Protein AF-A0A964IVS4-F1 (afdb_monomer_lite)

Radius of gyration: 26.01 Å; chains: 1; bounding box: 73×81×63 Å

Structure (mmCIF, N/CA/C/O backbone):
data_AF-A0A964IVS4-F1
#
_entry.id   AF-A0A964IVS4-F1
#
loop_
_atom_site.group_PDB
_atom_site.id
_atom_site.type_symbol
_atom_site.label_atom_id
_atom_site.label_alt_id
_atom_site.label_comp_id
_atom_site.label_asym_id
_atom_site.label_entity_id
_atom_site.label_seq_id
_atom_site.pdbx_PDB_ins_code
_atom_site.Cartn_x
_atom_site.Cartn_y
_atom_site.Cartn_z
_atom_site.occupancy
_atom_site.B_iso_or_equiv
_atom_site.auth_seq_id
_atom_site.auth_comp_id
_atom_site.auth_asym_id
_atom_site.auth_atom_id
_atom_site.pdbx_PDB_model_num
ATOM 1 N N . MET A 1 1 ? 53.108 -13.576 30.179 1.00 36.88 1 MET A N 1
ATOM 2 C CA . MET A 1 1 ? 54.038 -14.651 29.772 1.00 36.88 1 MET A CA 1
ATOM 3 C C . MET A 1 1 ? 53.299 -15.641 28.876 1.00 36.88 1 MET A C 1
ATOM 5 O O . MET A 1 1 ? 52.618 -16.522 29.370 1.00 36.88 1 MET A O 1
ATOM 9 N N . LEU A 1 2 ? 53.389 -15.446 27.561 1.00 37.62 2 LEU A N 1
ATOM 10 C CA . LEU A 1 2 ? 53.389 -16.534 26.569 1.00 37.62 2 LEU A CA 1
ATOM 11 C C . LEU A 1 2 ? 54.856 -17.003 26.455 1.00 37.62 2 LEU A C 1
ATOM 13 O O . LEU A 1 2 ? 55.728 -16.156 26.690 1.00 37.62 2 LEU A O 1
ATOM 17 N N . PRO A 1 3 ? 55.173 -18.276 26.119 1.00 37.62 3 PRO A N 1
ATOM 18 C CA . PRO A 1 3 ? 55.166 -18.655 24.696 1.00 37.62 3 PRO A CA 1
ATOM 19 C C . PRO A 1 3 ? 55.035 -20.166 24.338 1.00 37.62 3 PRO A C 1
ATOM 21 O O . PRO A 1 3 ? 55.188 -21.045 25.177 1.00 37.62 3 PRO A O 1
ATOM 24 N N . ARG A 1 4 ? 54.909 -20.393 23.013 1.00 29.08 4 ARG A N 1
ATOM 25 C CA . ARG A 1 4 ? 55.324 -21.557 22.181 1.00 29.08 4 ARG A CA 1
ATOM 26 C C . ARG A 1 4 ? 54.442 -22.817 22.204 1.00 29.08 4 ARG A C 1
ATOM 28 O O . ARG A 1 4 ? 54.345 -23.495 23.210 1.00 29.08 4 ARG A O 1
ATOM 35 N N . SER A 1 5 ? 53.679 -23.137 21.150 1.00 28.59 5 SER A N 1
ATOM 36 C CA . SER A 1 5 ? 54.036 -23.523 19.760 1.00 28.59 5 SER A CA 1
ATOM 37 C C . SER A 1 5 ? 54.789 -24.856 19.649 1.00 28.59 5 SER A C 1
ATOM 39 O O . SER A 1 5 ? 55.983 -24.914 19.938 1.00 28.59 5 SER A O 1
ATOM 41 N N . LEU A 1 6 ? 54.112 -25.877 19.117 1.00 28.95 6 LEU A N 1
ATOM 42 C CA . LEU A 1 6 ? 54.721 -27.066 18.523 1.00 28.95 6 LEU A CA 1
ATOM 43 C C . LEU A 1 6 ? 53.909 -27.465 17.285 1.00 28.95 6 LEU A C 1
ATOM 45 O O . LEU A 1 6 ? 52.689 -27.601 17.333 1.00 28.95 6 LEU A O 1
ATOM 49 N N . THR A 1 7 ? 54.619 -27.577 16.168 1.00 27.81 7 THR A N 1
ATOM 50 C CA . THR A 1 7 ? 54.117 -27.815 14.813 1.00 27.81 7 THR A CA 1
ATOM 51 C C . THR A 1 7 ? 54.666 -29.152 14.309 1.00 27.81 7 THR A C 1
ATOM 53 O O . THR A 1 7 ? 55.784 -29.510 14.675 1.00 27.81 7 THR A O 1
ATOM 56 N N . LEU A 1 8 ? 53.943 -29.752 13.345 1.00 25.38 8 LEU A N 1
ATOM 57 C CA . LEU A 1 8 ? 54.299 -30.862 12.428 1.00 25.38 8 LEU A CA 1
ATOM 58 C C . LEU A 1 8 ? 54.032 -32.277 13.003 1.00 25.38 8 LEU A C 1
ATOM 60 O O . LEU A 1 8 ? 54.348 -32.537 14.149 1.00 25.38 8 LEU A O 1
ATOM 64 N N . ARG A 1 9 ? 53.481 -33.258 12.270 1.00 24.67 9 ARG A N 1
ATOM 65 C CA . ARG A 1 9 ? 53.398 -33.446 10.812 1.00 24.67 9 ARG A CA 1
ATOM 66 C C . ARG A 1 9 ? 52.343 -34.518 10.450 1.00 24.67 9 ARG A C 1
ATOM 68 O O . ARG A 1 9 ? 52.302 -35.567 11.070 1.00 24.67 9 ARG A O 1
ATOM 75 N N . SER A 1 10 ? 51.569 -34.217 9.406 1.00 26.02 10 SER A N 1
ATOM 76 C CA . SER A 1 10 ? 51.144 -35.066 8.273 1.00 26.02 10 SER A CA 1
ATOM 77 C C . SER A 1 10 ? 50.685 -36.521 8.475 1.00 26.02 10 SER A C 1
ATOM 79 O O . SER A 1 10 ? 51.512 -37.406 8.668 1.00 26.02 10 SER A O 1
ATOM 81 N N . GLU A 1 11 ? 49.432 -36.788 8.098 1.00 27.00 11 GLU A N 1
ATOM 82 C CA . GLU A 1 11 ? 49.073 -38.021 7.391 1.00 27.00 11 GLU A CA 1
ATOM 83 C C . GLU A 1 11 ? 48.146 -37.696 6.211 1.00 27.00 11 GLU A C 1
ATOM 85 O O . GLU A 1 11 ? 47.120 -37.029 6.338 1.00 27.00 11 GLU A O 1
ATOM 90 N N . GLN A 1 12 ? 48.600 -38.096 5.025 1.00 28.11 12 GLN A N 1
ATOM 91 C CA . GLN A 1 12 ? 47.903 -37.985 3.752 1.00 28.11 12 GLN A CA 1
ATOM 92 C C . GLN A 1 12 ? 46.896 -39.130 3.639 1.00 28.11 12 GLN A C 1
ATOM 94 O O . GLN A 1 12 ? 47.293 -40.291 3.665 1.00 28.11 12 GLN A O 1
ATOM 99 N N . SER A 1 13 ? 45.628 -38.827 3.373 1.00 29.05 13 SER A N 1
ATOM 100 C CA . SER A 1 13 ? 44.716 -39.785 2.747 1.00 29.05 13 SER A CA 1
ATOM 101 C C . SER A 1 13 ? 44.231 -39.223 1.412 1.00 29.05 13 SER A C 1
ATOM 103 O O . SER A 1 13 ? 43.722 -38.109 1.286 1.00 29.05 13 SER A O 1
ATOM 105 N N . ARG A 1 14 ? 44.530 -39.995 0.366 1.00 27.94 14 ARG A N 1
ATOM 106 C CA . ARG A 1 14 ? 44.258 -39.717 -1.041 1.00 27.94 14 ARG A CA 1
ATOM 107 C C . ARG A 1 14 ? 42.774 -39.967 -1.323 1.00 27.94 14 ARG A C 1
ATOM 109 O O . ARG A 1 14 ? 42.324 -41.102 -1.239 1.00 27.94 14 ARG A O 1
ATOM 116 N N . GLY A 1 15 ? 42.051 -38.928 -1.730 1.00 29.22 15 GLY A N 1
ATOM 117 C CA . GLY A 1 15 ? 40.725 -39.021 -2.346 1.00 29.22 15 GLY A CA 1
ATOM 118 C C . GLY A 1 15 ? 40.697 -38.147 -3.597 1.00 29.22 15 GLY A C 1
ATOM 119 O O . GLY A 1 15 ? 40.874 -36.934 -3.517 1.00 29.22 15 GLY A O 1
ATOM 120 N N . ALA A 1 16 ? 40.586 -38.782 -4.760 1.00 29.11 16 ALA A N 1
ATOM 121 C CA . ALA A 1 16 ? 40.800 -38.193 -6.076 1.00 29.11 16 ALA A CA 1
ATOM 122 C C . ALA A 1 16 ? 39.818 -37.054 -6.416 1.00 29.11 16 ALA A C 1
ATOM 124 O O . ALA A 1 16 ? 38.603 -37.194 -6.296 1.00 29.11 16 ALA A O 1
ATOM 125 N N . LYS A 1 17 ? 40.366 -35.939 -6.917 1.00 27.05 17 LYS A N 1
ATOM 126 C CA . LYS A 1 17 ? 39.631 -34.844 -7.564 1.00 27.05 17 LYS A CA 1
ATOM 127 C C . LYS A 1 17 ? 39.346 -35.220 -9.022 1.00 27.05 17 LYS A C 1
ATOM 129 O O . LYS A 1 17 ? 40.283 -35.456 -9.778 1.00 27.05 17 LYS A O 1
ATOM 134 N N . GLN A 1 18 ? 38.078 -35.223 -9.425 1.00 28.22 18 GLN A N 1
ATOM 135 C CA . GLN A 1 18 ? 37.669 -35.249 -10.835 1.00 28.22 18 GLN A CA 1
ATOM 136 C C . GLN A 1 18 ? 37.426 -33.800 -11.312 1.00 28.22 18 GLN A C 1
ATOM 138 O O . GLN A 1 18 ? 36.635 -33.092 -10.684 1.00 28.22 18 GLN A O 1
ATOM 143 N N . PRO A 1 19 ? 38.107 -33.319 -12.370 1.00 30.42 19 PRO A N 1
ATOM 144 C CA . PRO A 1 19 ? 37.947 -31.961 -12.882 1.00 30.42 19 PRO A CA 1
ATOM 145 C C . PRO A 1 19 ? 36.771 -31.850 -13.864 1.00 30.42 19 PRO A C 1
ATOM 147 O O . PRO A 1 19 ? 36.635 -32.632 -14.805 1.00 30.42 19 PRO A O 1
ATOM 150 N N . TRP A 1 20 ? 35.947 -30.824 -13.673 1.00 23.20 20 TRP A N 1
ATOM 151 C CA . TRP A 1 20 ? 34.870 -30.424 -14.577 1.00 23.20 20 TRP A CA 1
ATOM 152 C C . TRP A 1 20 ? 35.469 -29.866 -15.875 1.00 23.20 20 TRP A C 1
ATOM 154 O O . TRP A 1 20 ? 35.977 -28.747 -15.926 1.00 23.20 20 TRP A O 1
ATOM 164 N N . ARG A 1 21 ? 35.429 -30.676 -16.939 1.00 24.55 21 ARG A N 1
ATOM 165 C CA . ARG A 1 21 ? 35.743 -30.243 -18.303 1.00 24.55 21 ARG A CA 1
ATOM 166 C C . ARG A 1 21 ? 34.588 -29.425 -18.871 1.00 24.55 21 ARG A C 1
ATOM 168 O O . ARG A 1 21 ? 33.440 -29.859 -18.873 1.00 24.55 21 ARG A O 1
ATOM 175 N N . SER A 1 22 ? 34.939 -28.265 -19.409 1.00 28.95 22 SER A N 1
ATOM 176 C CA . SER A 1 22 ? 34.128 -27.491 -20.336 1.00 28.95 22 SER A CA 1
ATOM 177 C C . SER A 1 22 ? 33.963 -28.247 -21.658 1.00 28.95 22 SER A C 1
ATOM 179 O O . SER A 1 22 ? 34.921 -28.787 -22.210 1.00 28.95 22 SER A O 1
ATOM 181 N N . THR A 1 23 ? 32.748 -28.246 -22.200 1.00 28.55 23 THR A N 1
ATOM 182 C CA . THR A 1 23 ? 32.513 -28.454 -23.632 1.00 28.55 23 THR A CA 1
ATOM 183 C C . THR A 1 23 ? 31.690 -27.287 -24.149 1.00 28.55 23 THR A C 1
ATOM 185 O O . THR A 1 23 ? 30.639 -26.935 -23.619 1.00 28.55 23 THR A O 1
ATOM 188 N N . ALA A 1 24 ? 32.256 -26.621 -25.148 1.00 28.09 24 ALA A N 1
ATOM 189 C CA . ALA A 1 24 ? 31.644 -25.529 -25.870 1.00 28.09 24 ALA A CA 1
ATOM 190 C C . ALA A 1 24 ? 30.670 -26.064 -26.929 1.00 28.09 24 ALA A C 1
ATOM 192 O O . ALA A 1 24 ? 30.936 -27.083 -27.559 1.00 28.09 24 ALA A O 1
ATOM 193 N N . GLY A 1 25 ? 29.629 -25.277 -27.209 1.00 26.55 25 GLY A N 1
ATOM 194 C CA . GLY A 1 25 ? 29.160 -25.092 -28.580 1.00 26.55 25 GLY A CA 1
ATOM 195 C C . GLY A 1 25 ? 27.887 -25.824 -28.995 1.00 26.55 25 GLY A C 1
ATOM 196 O O . GLY A 1 25 ? 27.944 -26.771 -29.765 1.00 26.55 25 GLY A O 1
ATOM 197 N N . THR A 1 26 ? 26.730 -25.236 -28.688 1.00 28.02 26 THR A N 1
ATOM 198 C CA . THR A 1 26 ? 25.623 -25.192 -29.657 1.00 28.02 26 THR A CA 1
ATOM 199 C C . THR A 1 26 ? 25.118 -23.762 -29.767 1.00 28.02 26 THR A C 1
ATOM 201 O O . THR A 1 26 ? 24.545 -23.186 -28.845 1.00 28.02 26 THR A O 1
ATOM 204 N N . ARG A 1 27 ? 25.408 -23.170 -30.923 1.00 34.62 27 ARG A N 1
ATOM 205 C CA . ARG A 1 27 ? 25.071 -21.811 -31.333 1.00 34.62 27 ARG A CA 1
ATOM 206 C C . ARG A 1 27 ? 23.581 -21.770 -31.692 1.00 34.62 27 ARG A C 1
ATOM 208 O O . ARG A 1 27 ? 23.229 -21.904 -32.856 1.00 34.62 27 ARG A O 1
ATOM 215 N N . THR A 1 28 ? 22.697 -21.607 -30.710 1.00 31.72 28 THR A N 1
ATOM 216 C CA . THR A 1 28 ? 21.272 -21.345 -30.968 1.00 31.72 28 THR A CA 1
ATOM 217 C C . THR A 1 28 ? 21.034 -19.850 -31.159 1.00 31.72 28 THR A C 1
ATOM 219 O O . THR A 1 28 ? 21.368 -19.012 -30.323 1.00 31.72 28 THR A O 1
ATOM 222 N N . SER A 1 29 ? 20.493 -19.527 -32.328 1.00 29.66 29 SER A N 1
ATOM 223 C CA . SER A 1 29 ? 20.239 -18.194 -32.860 1.00 29.66 29 SER A CA 1
ATOM 224 C C . SER A 1 29 ? 19.430 -17.282 -31.927 1.00 29.66 29 SER A C 1
ATOM 226 O O . SER A 1 29 ? 18.412 -17.681 -31.367 1.00 29.66 29 SER A O 1
ATOM 228 N N . ARG A 1 30 ? 19.833 -16.006 -31.867 1.00 37.09 30 ARG A N 1
ATOM 229 C CA . ARG A 1 30 ? 19.249 -14.878 -31.107 1.00 37.09 30 ARG A CA 1
ATOM 230 C C . ARG A 1 30 ? 17.839 -14.419 -31.552 1.00 37.09 30 ARG A C 1
ATOM 232 O O . ARG A 1 30 ? 17.502 -13.247 -31.419 1.00 37.09 30 ARG A O 1
ATOM 239 N N . ARG A 1 31 ? 16.978 -15.296 -32.068 1.00 36.91 31 ARG A N 1
ATOM 240 C CA . ARG A 1 31 ? 15.595 -14.943 -32.445 1.00 36.91 31 ARG A CA 1
ATOM 241 C C . ARG A 1 31 ? 14.638 -16.028 -31.958 1.00 36.91 31 ARG A C 1
ATOM 243 O O . ARG A 1 31 ? 14.466 -17.033 -32.626 1.00 36.91 31 ARG A O 1
ATOM 250 N N . GLY A 1 32 ? 14.047 -15.846 -30.775 1.00 30.78 32 GLY A N 1
ATOM 251 C CA . GLY A 1 32 ? 13.025 -16.784 -30.282 1.00 30.78 32 GLY A CA 1
ATOM 252 C C . GLY A 1 32 ? 12.474 -16.526 -28.877 1.00 30.78 32 GLY A C 1
ATOM 253 O O . GLY A 1 32 ? 11.335 -16.885 -28.594 1.00 30.78 32 GLY A O 1
ATOM 254 N N . HIS A 1 33 ? 13.209 -15.842 -27.993 1.00 31.28 33 HIS A N 1
ATOM 255 C CA . HIS A 1 33 ? 12.747 -15.645 -26.607 1.00 31.28 33 HIS A CA 1
ATOM 256 C C . HIS A 1 33 ? 11.692 -14.541 -26.420 1.00 31.28 33 HIS A C 1
ATOM 258 O O . HIS A 1 33 ? 11.010 -14.520 -25.396 1.00 31.28 33 HIS A O 1
ATOM 264 N N . GLY A 1 34 ? 11.514 -13.653 -27.404 1.00 30.03 34 GLY A N 1
ATOM 265 C CA . GLY A 1 34 ? 10.499 -12.595 -27.351 1.00 30.03 34 GLY A CA 1
ATOM 266 C C . GLY A 1 34 ? 9.071 -13.068 -27.647 1.00 30.03 34 GLY A C 1
ATOM 267 O O . GLY A 1 34 ? 8.121 -12.395 -27.248 1.00 30.03 34 GLY A O 1
ATOM 268 N N . ASP A 1 35 ? 8.911 -14.214 -28.318 1.00 33.59 35 ASP A N 1
ATOM 269 C CA . ASP A 1 35 ? 7.628 -14.596 -28.927 1.00 33.59 35 ASP A CA 1
ATOM 270 C C . ASP A 1 35 ? 6.867 -15.674 -28.131 1.00 33.59 35 ASP A C 1
ATOM 272 O O . ASP A 1 35 ? 5.639 -15.657 -28.039 1.00 33.59 35 ASP A O 1
ATOM 276 N N . LEU A 1 36 ? 7.586 -16.547 -27.415 1.00 30.45 36 LEU A N 1
ATOM 277 C CA . LEU A 1 36 ? 6.976 -17.569 -26.550 1.00 30.45 36 LEU A CA 1
ATOM 278 C C . LEU A 1 36 ? 6.296 -16.979 -25.301 1.00 30.45 36 LEU A C 1
ATOM 280 O O . LEU A 1 36 ? 5.285 -17.508 -24.844 1.00 30.45 36 LEU A O 1
ATOM 284 N N . ARG A 1 37 ? 6.771 -15.834 -24.787 1.00 38.28 37 ARG A N 1
ATOM 285 C CA . ARG A 1 37 ? 6.156 -15.152 -23.629 1.00 38.28 37 ARG A CA 1
ATOM 286 C C . ARG A 1 37 ? 4.882 -14.373 -23.969 1.00 38.28 37 ARG A C 1
ATOM 288 O O . ARG A 1 37 ? 4.123 -14.041 -23.067 1.00 38.28 37 ARG A O 1
ATOM 295 N N . ARG A 1 38 ? 4.613 -14.092 -25.252 1.00 40.50 38 ARG A N 1
ATOM 296 C CA . ARG A 1 38 ? 3.363 -13.433 -25.678 1.00 40.50 38 ARG A CA 1
ATOM 297 C C . ARG A 1 38 ? 2.177 -14.401 -25.722 1.00 40.50 38 ARG A C 1
ATOM 299 O O . ARG A 1 38 ? 1.036 -13.959 -25.626 1.00 40.50 38 ARG A O 1
ATOM 306 N N . ARG A 1 39 ? 2.430 -15.712 -25.832 1.00 29.27 39 ARG A N 1
ATOM 307 C CA . ARG A 1 39 ? 1.388 -16.744 -25.980 1.00 29.27 39 ARG A CA 1
ATOM 308 C C . ARG A 1 39 ? 0.948 -17.403 -24.664 1.00 29.27 39 ARG A C 1
ATOM 310 O O . ARG A 1 39 ? -0.115 -18.012 -24.642 1.00 29.27 39 ARG A O 1
ATOM 317 N N . SER A 1 40 ? 1.682 -17.234 -23.561 1.00 27.69 40 SER A N 1
ATOM 318 C CA . SER A 1 40 ? 1.369 -17.869 -22.266 1.00 27.69 40 SER A CA 1
ATOM 319 C C . SER A 1 40 ? 0.308 -17.144 -21.419 1.00 27.69 40 SER A C 1
ATOM 321 O O . SER A 1 40 ? -0.040 -17.620 -20.345 1.00 27.69 40 SER A O 1
ATOM 323 N N . CYS A 1 41 ? -0.261 -16.024 -21.886 1.00 41.38 41 CYS A N 1
ATOM 324 C CA . CYS A 1 41 ? -1.295 -15.266 -21.158 1.00 41.38 41 CYS A CA 1
ATOM 325 C C . CYS A 1 41 ? -2.679 -15.945 -21.106 1.00 41.38 41 CYS A C 1
ATOM 327 O O . CYS A 1 41 ? -3.641 -15.339 -20.637 1.00 41.38 41 CYS A O 1
ATOM 329 N N . ARG A 1 42 ? -2.825 -17.183 -21.588 1.00 32.56 42 ARG A N 1
ATOM 330 C CA . ARG A 1 42 ? -4.086 -17.928 -21.523 1.00 32.56 42 ARG A CA 1
ATOM 331 C C . ARG A 1 42 ? -3.864 -19.209 -20.720 1.00 32.56 42 ARG A C 1
ATOM 333 O O . ARG A 1 42 ? -3.261 -20.137 -21.240 1.00 32.56 42 ARG A O 1
ATOM 340 N N . ARG A 1 43 ? -4.450 -19.256 -19.514 1.00 33.00 43 ARG A N 1
ATOM 341 C CA . ARG A 1 43 ? -4.650 -20.429 -18.627 1.00 33.00 43 ARG A CA 1
ATOM 342 C C . ARG A 1 43 ? -3.550 -20.704 -17.583 1.00 33.00 43 ARG A C 1
ATOM 344 O O . ARG A 1 43 ? -2.751 -21.615 -17.743 1.00 33.00 43 ARG A O 1
ATOM 351 N N . SER A 1 44 ? -3.595 -19.991 -16.453 1.00 29.86 44 SER A N 1
ATOM 352 C CA . SER A 1 44 ? -3.328 -20.573 -15.122 1.00 29.86 44 SER A CA 1
ATOM 353 C C . SER A 1 44 ? -3.857 -19.645 -14.007 1.00 29.86 44 SER A C 1
ATOM 355 O O . SER A 1 44 ? -3.486 -18.470 -14.000 1.00 29.86 44 SER A O 1
ATOM 357 N N . PRO A 1 45 ? -4.683 -20.125 -13.052 1.00 33.91 45 PRO A N 1
ATOM 358 C CA . PRO A 1 45 ? -5.213 -19.322 -11.938 1.00 33.91 45 PRO A CA 1
ATOM 359 C C . PRO A 1 45 ? -4.157 -18.843 -10.922 1.00 33.91 45 PRO A C 1
ATOM 361 O O . PRO A 1 45 ? -4.476 -18.047 -10.044 1.00 33.91 45 PRO A O 1
ATOM 364 N N . LEU A 1 46 ? -2.903 -19.298 -11.044 1.00 35.41 46 LEU A N 1
ATOM 365 C CA . LEU A 1 46 ? -1.768 -18.890 -10.200 1.00 35.41 46 LEU A CA 1
ATOM 366 C C . LEU A 1 46 ? -0.899 -17.781 -10.831 1.00 35.41 46 LEU A C 1
ATOM 368 O O . LEU A 1 46 ? 0.127 -17.397 -10.276 1.00 35.41 46 LEU A O 1
ATOM 372 N N . HIS A 1 47 ? -1.283 -17.245 -11.992 1.00 44.16 47 HIS A N 1
ATOM 373 C CA . HIS A 1 47 ? -0.614 -16.107 -12.634 1.00 44.16 47 HIS A CA 1
ATOM 374 C C . HIS A 1 47 ? -1.521 -14.877 -12.595 1.00 44.16 47 HIS A C 1
ATOM 376 O O . HIS A 1 47 ? -2.180 -14.552 -13.581 1.00 44.16 47 HIS A O 1
ATOM 382 N N . ARG A 1 48 ? -1.575 -14.194 -11.444 1.00 54.94 48 ARG A N 1
ATOM 383 C CA . ARG A 1 48 ? -2.464 -13.033 -11.268 1.00 54.94 48 ARG A CA 1
ATOM 384 C C . ARG A 1 48 ? -2.093 -11.792 -12.089 1.00 54.94 48 ARG A C 1
ATOM 386 O O . ARG A 1 48 ? -2.992 -11.006 -12.330 1.00 54.94 48 ARG A O 1
ATOM 393 N N . ASP A 1 49 ? -0.886 -11.664 -12.648 1.00 67.81 49 ASP A N 1
ATOM 394 C CA . ASP A 1 49 ? -0.676 -10.898 -13.891 1.00 67.81 49 ASP A CA 1
ATOM 395 C C . ASP A 1 49 ? 0.711 -11.179 -14.498 1.00 67.81 49 ASP A C 1
ATOM 397 O O . ASP A 1 49 ? 1.731 -10.672 -14.030 1.00 67.81 49 ASP A O 1
ATOM 401 N N . ALA A 1 50 ? 0.778 -11.959 -15.583 1.00 76.94 50 ALA A N 1
ATOM 402 C CA . ALA A 1 50 ? 2.032 -12.158 -16.319 1.00 76.94 50 ALA A CA 1
ATOM 403 C C . ALA A 1 50 ? 2.627 -10.829 -16.832 1.00 76.94 50 ALA A C 1
ATOM 405 O O . ALA A 1 50 ? 3.843 -10.718 -17.007 1.00 76.94 50 ALA A O 1
ATOM 406 N N . ALA A 1 51 ? 1.785 -9.812 -17.057 1.00 81.75 51 ALA A N 1
ATOM 407 C CA . ALA A 1 51 ? 2.243 -8.481 -17.421 1.00 81.75 51 ALA A CA 1
ATOM 408 C C . ALA A 1 51 ? 2.874 -7.744 -16.229 1.00 81.75 51 ALA A C 1
ATOM 410 O O . ALA A 1 51 ? 3.917 -7.125 -16.417 1.00 81.75 51 ALA A O 1
ATOM 411 N N . GLY A 1 52 ? 2.317 -7.873 -15.020 1.00 85.19 52 GLY A N 1
ATOM 412 C CA . GLY A 1 52 ? 2.905 -7.318 -13.794 1.00 85.19 52 GLY A CA 1
ATOM 413 C C . GLY A 1 52 ? 4.274 -7.930 -13.489 1.00 85.19 52 GLY A C 1
ATOM 414 O O . GLY A 1 52 ? 5.262 -7.214 -13.353 1.00 85.19 52 GLY A O 1
ATOM 415 N N . ASN A 1 53 ? 4.392 -9.259 -13.564 1.00 85.94 53 ASN A N 1
ATOM 416 C CA . ASN A 1 53 ? 5.682 -9.943 -13.384 1.00 85.94 53 ASN A CA 1
ATOM 417 C C . ASN A 1 53 ? 6.735 -9.506 -14.417 1.00 85.94 53 ASN A C 1
ATOM 419 O O . ASN A 1 53 ? 7.929 -9.448 -14.118 1.00 85.94 53 ASN A O 1
ATOM 423 N N . ARG A 1 54 ? 6.310 -9.189 -15.649 1.00 89.44 54 ARG A N 1
ATOM 424 C CA . ARG A 1 54 ? 7.201 -8.619 -16.666 1.00 89.44 54 ARG A CA 1
ATOM 425 C C . ARG A 1 54 ? 7.671 -7.219 -16.273 1.00 89.44 54 ARG A C 1
ATOM 427 O O . ARG A 1 54 ? 8.838 -6.922 -16.502 1.00 89.44 54 ARG A O 1
ATOM 434 N N . LEU A 1 55 ? 6.798 -6.375 -15.728 1.00 92.12 55 LEU A N 1
ATOM 435 C CA . LEU A 1 55 ? 7.170 -5.038 -15.259 1.00 92.12 55 LEU A CA 1
ATOM 436 C C . LEU A 1 55 ? 8.154 -5.111 -14.092 1.00 92.12 55 LEU A C 1
ATOM 438 O O . LEU A 1 55 ? 9.208 -4.486 -14.174 1.00 92.12 55 LEU A O 1
ATOM 442 N N . TYR A 1 56 ? 7.883 -5.969 -13.105 1.00 92.56 56 TYR A N 1
ATOM 443 C CA . TYR A 1 56 ? 8.809 -6.238 -12.003 1.00 92.56 56 TYR A CA 1
ATOM 444 C C . TYR A 1 56 ? 10.190 -6.673 -12.507 1.00 92.56 56 TYR A C 1
ATOM 446 O O . TYR A 1 56 ? 11.201 -6.099 -12.119 1.00 92.56 56 TYR A O 1
ATOM 454 N N . ALA A 1 57 ? 10.257 -7.628 -13.442 1.00 92.44 57 ALA A N 1
ATOM 455 C CA . ALA A 1 57 ? 11.536 -8.051 -14.013 1.00 92.44 57 ALA A CA 1
ATOM 456 C C . ALA A 1 57 ? 12.267 -6.903 -14.731 1.00 92.44 57 ALA A C 1
ATOM 458 O O . ALA A 1 57 ? 13.492 -6.815 -14.676 1.00 92.44 57 ALA A O 1
ATOM 459 N N . ARG A 1 58 ? 11.521 -6.010 -15.391 1.00 92.81 58 ARG A N 1
ATOM 460 C CA . ARG A 1 58 ? 12.102 -4.896 -16.140 1.00 92.81 58 ARG A CA 1
ATOM 461 C C . ARG A 1 58 ? 12.705 -3.811 -15.276 1.00 92.81 58 ARG A C 1
ATOM 463 O O . ARG A 1 58 ? 13.626 -3.169 -15.762 1.00 92.81 58 ARG A O 1
ATOM 470 N N . VAL A 1 59 ? 12.281 -3.666 -14.024 1.00 91.38 59 VAL A N 1
ATOM 471 C CA . VAL A 1 59 ? 12.957 -2.788 -13.054 1.00 91.38 59 VAL A CA 1
ATOM 472 C C . VAL A 1 59 ? 14.462 -3.079 -12.987 1.00 91.38 59 VAL A C 1
ATOM 474 O O . VAL A 1 59 ? 15.252 -2.160 -12.825 1.00 91.38 59 VAL A O 1
ATOM 477 N N . TYR A 1 60 ? 14.869 -4.340 -13.162 1.00 90.69 60 TYR A N 1
ATOM 478 C CA . TYR A 1 60 ? 16.271 -4.756 -13.064 1.00 90.69 60 TYR A CA 1
ATOM 479 C C . TYR A 1 60 ? 17.005 -4.841 -14.405 1.00 90.69 60 TYR A C 1
ATOM 481 O O . TYR A 1 60 ? 18.222 -5.007 -14.423 1.00 90.69 60 TYR A O 1
ATOM 489 N N . THR A 1 61 ? 16.288 -4.798 -15.530 1.00 91.88 61 THR A N 1
ATOM 490 C CA . THR A 1 61 ? 16.883 -5.026 -16.860 1.00 91.88 61 THR A CA 1
ATOM 491 C C . THR A 1 61 ? 16.765 -3.837 -17.798 1.00 91.88 61 THR A C 1
ATOM 493 O O . THR A 1 61 ? 17.474 -3.792 -18.797 1.00 91.88 61 THR A O 1
ATOM 496 N N . GLU A 1 62 ? 15.826 -2.928 -17.543 1.00 91.94 62 GLU A N 1
ATOM 497 C CA . GLU A 1 62 ? 15.636 -1.722 -18.340 1.00 91.94 62 GLU A CA 1
ATOM 498 C C . GLU A 1 62 ? 16.501 -0.595 -17.781 1.00 91.94 62 GLU A C 1
ATOM 500 O O . GLU A 1 62 ? 16.332 -0.191 -16.634 1.00 91.94 62 GLU A O 1
ATOM 505 N N . ALA A 1 63 ? 17.419 -0.091 -18.603 1.00 87.75 63 ALA A N 1
ATOM 506 C CA . ALA A 1 63 ? 18.314 0.989 -18.213 1.00 87.75 63 ALA A CA 1
ATOM 507 C C . ALA A 1 63 ? 17.710 2.373 -18.485 1.00 87.75 63 ALA A C 1
ATOM 509 O O . ALA A 1 63 ? 18.159 3.339 -17.875 1.00 87.75 63 ALA A O 1
ATOM 510 N N . ASP A 1 64 ? 16.717 2.485 -19.380 1.00 88.94 64 ASP A N 1
ATOM 511 C CA . ASP A 1 64 ? 16.033 3.750 -19.664 1.00 88.94 64 ASP A CA 1
ATOM 512 C C . ASP A 1 64 ? 14.808 3.954 -18.744 1.00 88.94 64 ASP A C 1
ATOM 514 O O . ASP A 1 64 ? 13.775 3.291 -18.920 1.00 88.94 64 ASP A O 1
ATOM 518 N N . PRO A 1 65 ? 14.848 4.925 -17.807 1.00 85.62 65 PRO A N 1
ATOM 519 C CA . PRO A 1 65 ? 13.724 5.208 -16.919 1.00 85.62 65 PRO A CA 1
ATOM 520 C C . PRO A 1 65 ? 12.462 5.664 -17.662 1.00 85.62 65 PRO A C 1
ATOM 522 O O . PRO A 1 65 ? 11.351 5.442 -17.174 1.00 85.62 65 PRO A O 1
ATOM 525 N N . ARG A 1 66 ? 12.595 6.288 -18.843 1.00 89.25 66 ARG A N 1
ATOM 526 C CA . ARG A 1 66 ? 11.444 6.744 -19.639 1.00 89.25 66 ARG A CA 1
ATOM 527 C C . ARG A 1 66 ? 10.723 5.568 -20.278 1.00 89.25 66 ARG A C 1
ATOM 529 O O . ARG A 1 66 ? 9.497 5.507 -20.192 1.00 89.25 66 ARG A O 1
ATOM 536 N N . ALA A 1 67 ? 11.464 4.627 -20.864 1.00 89.31 67 ALA A N 1
ATOM 537 C CA . ALA A 1 67 ? 10.904 3.370 -21.347 1.00 89.31 67 ALA A CA 1
ATOM 538 C C . ALA A 1 67 ? 10.221 2.605 -20.205 1.00 89.31 67 ALA A C 1
ATOM 540 O O . ALA A 1 67 ? 9.047 2.252 -20.325 1.00 89.31 67 ALA A O 1
ATOM 541 N N . LEU A 1 68 ? 10.900 2.447 -19.060 1.00 88.88 68 LEU A N 1
ATOM 542 C CA . LEU A 1 68 ? 10.328 1.775 -17.893 1.00 88.88 68 LEU A CA 1
ATOM 543 C C . LEU A 1 68 ? 9.010 2.431 -17.456 1.00 88.88 68 LEU A C 1
ATOM 545 O O . LEU A 1 68 ? 8.010 1.735 -17.272 1.00 88.88 68 LEU A O 1
ATOM 549 N N . HIS A 1 69 ? 8.975 3.759 -17.343 1.00 90.56 69 HIS A N 1
ATOM 550 C CA . HIS A 1 69 ? 7.761 4.500 -17.010 1.00 90.56 69 HIS A CA 1
ATOM 551 C C . HIS A 1 69 ? 6.650 4.305 -18.054 1.00 90.56 69 HIS A C 1
ATOM 553 O O . HIS A 1 69 ? 5.505 4.034 -17.687 1.00 90.56 69 HIS A O 1
ATOM 559 N N . ALA A 1 70 ? 6.971 4.396 -19.347 1.00 90.56 70 ALA A N 1
ATOM 560 C CA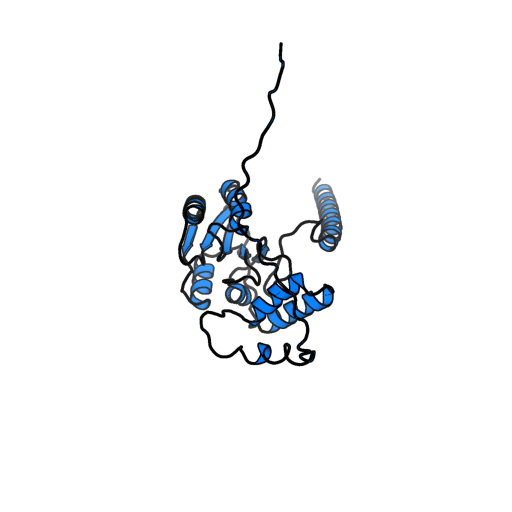 . ALA A 1 70 ? 6.003 4.241 -20.430 1.00 90.56 70 ALA A CA 1
ATOM 561 C C . ALA A 1 70 ? 5.336 2.858 -20.418 1.00 90.56 70 ALA A C 1
ATOM 563 O O . ALA A 1 70 ? 4.130 2.749 -20.643 1.00 90.56 70 ALA A O 1
ATOM 564 N N . ASP A 1 71 ? 6.091 1.807 -20.103 1.00 91.12 71 ASP A N 1
ATOM 565 C CA . ASP A 1 71 ? 5.559 0.452 -19.996 1.00 91.12 71 ASP A CA 1
ATOM 566 C C . ASP A 1 71 ? 4.610 0.270 -18.810 1.00 91.12 71 ASP A C 1
ATOM 568 O O . ASP A 1 71 ? 3.560 -0.363 -18.952 1.00 91.12 71 ASP A O 1
ATOM 572 N N . HIS A 1 72 ? 4.930 0.871 -17.662 1.00 93.31 72 HIS A N 1
ATOM 573 C CA . HIS A 1 72 ? 4.022 0.890 -16.516 1.00 93.31 72 HIS A CA 1
ATOM 574 C C . HIS A 1 72 ? 2.757 1.694 -16.829 1.00 93.31 72 HIS A C 1
ATOM 576 O O . HIS A 1 72 ? 1.650 1.221 -16.578 1.00 93.31 72 HIS A O 1
ATOM 582 N N . ALA A 1 73 ? 2.892 2.869 -17.447 1.00 91.94 73 ALA A N 1
ATOM 583 C CA . ALA A 1 73 ? 1.753 3.687 -17.853 1.00 91.94 73 ALA A CA 1
ATOM 584 C C . ALA A 1 73 ? 0.857 2.958 -18.871 1.00 91.94 73 ALA A C 1
ATOM 586 O O . ALA A 1 73 ? -0.369 2.996 -18.772 1.00 91.94 73 ALA A O 1
ATOM 587 N N . ALA A 1 74 ? 1.447 2.248 -19.839 1.00 91.12 74 ALA A N 1
ATOM 588 C CA . ALA A 1 74 ? 0.707 1.435 -20.801 1.00 91.12 74 ALA A CA 1
ATOM 589 C C . ALA A 1 74 ? -0.039 0.278 -20.123 1.00 91.12 74 ALA A C 1
ATOM 591 O O . ALA A 1 74 ? -1.174 -0.028 -20.493 1.00 91.12 74 ALA A O 1
ATOM 592 N N . TRP A 1 75 ? 0.568 -0.344 -19.110 1.00 91.62 75 TRP A N 1
ATOM 593 C CA . TRP A 1 75 ? -0.110 -1.342 -18.293 1.00 91.62 75 TRP A CA 1
ATOM 594 C C . TRP A 1 75 ? -1.285 -0.736 -17.523 1.00 91.62 75 TRP A C 1
ATOM 596 O O . TRP A 1 75 ? -2.389 -1.275 -17.587 1.00 91.62 75 TRP A O 1
ATOM 606 N N . GLY A 1 76 ? -1.088 0.412 -16.873 1.00 90.44 76 GLY A N 1
ATOM 607 C CA . GLY A 1 76 ? -2.125 1.065 -16.078 1.00 90.44 76 GLY A CA 1
ATOM 608 C C . GLY A 1 76 ? -3.307 1.572 -16.900 1.00 90.44 76 GLY A C 1
ATOM 609 O O . GLY A 1 76 ? -4.433 1.526 -16.422 1.00 90.44 76 GLY A O 1
ATOM 610 N N . LYS A 1 77 ? -3.106 1.939 -18.172 1.00 89.62 77 LYS A N 1
ATOM 611 C CA . LYS A 1 77 ? -4.199 2.270 -19.111 1.00 89.62 77 LYS A CA 1
ATOM 612 C C . LYS A 1 77 ? -5.155 1.104 -19.396 1.00 89.62 77 LYS A C 1
ATOM 614 O O . LYS A 1 77 ? -6.232 1.329 -19.935 1.00 89.62 77 LYS A O 1
ATOM 619 N N . ARG A 1 78 ? -4.778 -0.137 -19.060 1.00 86.81 78 ARG A N 1
ATOM 620 C CA . ARG A 1 78 ? -5.664 -1.311 -19.159 1.00 86.81 78 ARG A CA 1
ATOM 621 C C . ARG A 1 78 ? -6.651 -1.395 -17.996 1.00 86.81 78 ARG A C 1
ATOM 623 O O . ARG A 1 78 ? -7.598 -2.177 -18.074 1.00 86.81 78 ARG A O 1
ATOM 630 N N . ALA A 1 79 ? -6.414 -0.650 -16.915 1.00 83.94 79 ALA A N 1
ATOM 631 C CA . ALA A 1 79 ? -7.351 -0.555 -15.811 1.00 83.94 79 ALA A CA 1
ATOM 632 C C . ALA A 1 79 ? -8.665 0.092 -16.276 1.00 83.94 79 ALA A C 1
ATOM 634 O O . ALA A 1 79 ? -8.640 0.998 -17.113 1.00 83.94 79 ALA A O 1
ATOM 635 N N . PRO A 1 80 ? -9.818 -0.337 -15.734 1.00 80.75 80 PRO A N 1
ATOM 636 C CA . PRO A 1 80 ? -11.068 0.365 -15.979 1.00 80.75 80 PRO A CA 1
ATOM 637 C C . PRO A 1 80 ? -10.964 1.804 -15.465 1.00 80.75 80 PRO A C 1
ATOM 639 O O . PRO A 1 80 ? -10.335 2.056 -14.438 1.00 80.75 80 PRO A O 1
ATOM 642 N N . ALA A 1 81 ? -11.624 2.737 -16.152 1.00 78.25 81 ALA A N 1
ATOM 643 C CA . ALA A 1 81 ? -11.785 4.083 -15.625 1.00 78.25 81 ALA A CA 1
ATOM 644 C C . ALA A 1 81 ? -12.493 4.017 -14.261 1.00 78.25 81 ALA A C 1
ATOM 646 O O . ALA A 1 81 ? -13.508 3.333 -14.107 1.00 78.25 81 ALA A O 1
ATOM 647 N N . SER A 1 82 ? -11.951 4.723 -13.271 1.00 78.69 82 SER A N 1
ATOM 648 C CA . SER A 1 82 ? -12.539 4.833 -11.938 1.00 78.69 82 SER A CA 1
ATOM 649 C C . SER A 1 82 ? -13.047 6.246 -11.703 1.00 78.69 82 SER A C 1
ATOM 651 O O . SER A 1 82 ? -12.336 7.212 -11.978 1.00 78.69 82 SER A O 1
ATOM 653 N N . THR A 1 83 ? -14.237 6.375 -11.129 1.00 82.56 83 THR A N 1
ATOM 654 C CA . THR A 1 83 ? -14.734 7.667 -10.654 1.00 82.56 83 THR A CA 1
ATOM 655 C C . THR A 1 83 ? -13.974 8.082 -9.390 1.00 82.56 83 THR A C 1
ATOM 657 O O . THR A 1 83 ? -13.850 7.264 -8.472 1.00 82.56 83 THR A O 1
ATOM 660 N N . PRO A 1 84 ? -13.477 9.330 -9.303 1.00 82.62 84 PRO A N 1
ATOM 661 C CA . PRO A 1 84 ? -12.919 9.868 -8.071 1.00 82.62 84 PRO A CA 1
ATOM 662 C C . PRO A 1 84 ? -13.902 9.739 -6.901 1.00 82.62 84 PRO A C 1
ATOM 664 O O . PRO A 1 84 ? -15.047 10.179 -6.989 1.00 82.62 84 PRO A O 1
ATOM 667 N N . LEU A 1 85 ? -13.452 9.139 -5.800 1.00 86.62 85 LEU A N 1
ATOM 668 C CA . LEU A 1 85 ? -14.153 9.175 -4.524 1.00 86.62 85 LEU A CA 1
ATOM 669 C C . LEU A 1 85 ? -13.851 10.515 -3.862 1.00 86.62 85 LEU A C 1
ATOM 671 O O . LEU A 1 85 ? -12.698 10.951 -3.845 1.00 86.62 85 LEU A O 1
ATOM 675 N N . ARG A 1 86 ? -14.882 11.168 -3.325 1.00 83.81 86 ARG A N 1
ATOM 676 C CA . ARG A 1 86 ? -14.691 12.398 -2.557 1.00 83.81 86 ARG A CA 1
ATOM 677 C C . ARG A 1 86 ? -14.131 12.039 -1.181 1.00 83.81 86 ARG A C 1
ATOM 679 O O . ARG A 1 86 ? -14.683 11.135 -0.550 1.00 83.81 86 ARG A O 1
ATOM 686 N N . PRO A 1 87 ? -13.074 12.721 -0.710 1.00 79.94 87 PRO A N 1
ATOM 687 C CA . PRO A 1 87 ? -12.677 12.590 0.678 1.00 79.94 87 PRO A CA 1
ATOM 688 C C . PRO A 1 87 ? -13.830 13.070 1.573 1.00 79.94 87 PRO A C 1
ATOM 690 O O . PRO A 1 87 ? -14.573 13.980 1.181 1.00 79.94 87 PRO A O 1
ATOM 693 N N . PRO A 1 88 ? -14.017 12.456 2.750 1.00 77.25 88 PRO A N 1
ATOM 694 C CA . PRO A 1 88 ? -14.959 12.968 3.734 1.00 77.25 88 PRO A CA 1
ATOM 695 C C . PRO A 1 88 ? -14.581 14.397 4.139 1.00 77.25 88 PRO A C 1
ATOM 697 O O . PRO A 1 88 ? -13.422 14.806 4.032 1.00 77.25 88 PRO A O 1
ATOM 700 N N . LEU A 1 89 ? -15.574 15.159 4.600 1.00 78.31 89 LEU A N 1
ATOM 701 C CA . LEU A 1 89 ? -15.332 16.505 5.111 1.00 78.31 89 LEU A CA 1
ATOM 702 C C . LEU A 1 89 ? -14.343 16.450 6.289 1.00 78.31 89 LEU A C 1
ATOM 704 O O . LEU A 1 89 ? -14.402 15.496 7.073 1.00 78.31 89 LEU A O 1
ATOM 708 N N . PRO A 1 90 ? -13.447 17.444 6.426 1.00 74.81 90 PRO A N 1
ATOM 709 C CA . PRO A 1 90 ? -12.553 17.523 7.571 1.00 74.81 90 PRO A CA 1
ATOM 710 C C . PRO A 1 90 ? -13.354 17.536 8.875 1.00 74.81 90 PRO A C 1
ATOM 712 O O . PRO A 1 90 ? -14.182 18.417 9.092 1.00 74.81 90 PRO A O 1
ATOM 715 N N . ASP A 1 91 ? -13.089 16.557 9.733 1.00 81.62 91 ASP A N 1
ATOM 716 C CA . ASP A 1 91 ? -13.634 16.472 11.085 1.00 81.62 91 ASP A CA 1
ATOM 717 C C . ASP A 1 91 ? -12.450 16.414 12.061 1.00 81.62 91 ASP A C 1
ATOM 719 O O . ASP A 1 91 ? -11.788 15.374 12.140 1.00 81.62 91 ASP A O 1
ATOM 723 N N . PRO A 1 92 ? -12.153 17.512 12.784 1.00 74.25 92 PRO A N 1
ATOM 724 C CA . PRO A 1 92 ? -11.034 17.578 13.723 1.00 74.25 92 PRO A CA 1
ATOM 725 C C . PRO A 1 92 ? -11.102 16.541 14.853 1.00 74.25 92 PRO A C 1
ATOM 727 O O . PRO A 1 92 ? -10.080 16.257 15.472 1.00 74.25 92 PRO A O 1
ATOM 730 N N . GLY A 1 93 ? -12.286 15.987 15.143 1.00 78.62 93 GLY A N 1
ATOM 731 C CA . GLY A 1 93 ? -12.480 14.976 16.183 1.00 78.62 93 GLY A CA 1
ATOM 732 C C . GLY A 1 93 ? -12.309 13.533 15.700 1.00 78.62 93 GLY A C 1
ATOM 733 O O . GLY A 1 93 ? -12.275 12.612 16.521 1.00 78.62 93 GLY A O 1
ATOM 734 N N . ARG A 1 94 ? -12.206 13.303 14.384 1.00 87.81 94 ARG A N 1
ATOM 735 C CA . ARG A 1 94 ? -12.156 11.958 13.799 1.00 87.81 94 ARG A CA 1
ATOM 736 C C . ARG A 1 94 ? -10.719 11.501 13.559 1.00 87.81 94 ARG A C 1
ATOM 738 O O . ARG A 1 94 ? -9.944 12.158 12.873 1.00 87.81 94 ARG A O 1
ATOM 745 N N . ARG A 1 95 ? -10.405 10.292 14.031 1.00 89.38 95 ARG A N 1
ATOM 746 C CA . ARG A 1 95 ? -9.157 9.584 13.702 1.00 89.38 95 ARG A CA 1
ATOM 747 C C . ARG A 1 95 ? -9.115 9.217 12.219 1.00 89.38 95 ARG A C 1
ATOM 749 O O . ARG A 1 95 ? -10.087 8.665 11.697 1.00 89.38 95 ARG A O 1
ATOM 756 N N . LEU A 1 96 ? -7.971 9.434 11.577 1.00 92.12 96 LEU A N 1
ATOM 757 C CA . LEU A 1 96 ? -7.750 9.040 10.188 1.00 92.12 96 LEU A CA 1
ATOM 758 C C . LEU A 1 96 ? -7.729 7.510 10.054 1.00 92.12 96 LEU A C 1
ATOM 760 O O . LEU A 1 96 ? -7.058 6.831 10.830 1.00 92.12 96 LEU A O 1
ATOM 764 N N . ARG A 1 97 ? -8.430 6.947 9.069 1.00 96.06 97 ARG A N 1
ATOM 765 C CA . ARG A 1 97 ? -8.417 5.506 8.780 1.00 96.06 97 ARG A CA 1
ATOM 766 C C . ARG A 1 97 ? -7.445 5.211 7.649 1.00 96.06 97 ARG A C 1
ATOM 768 O O . ARG A 1 97 ? -7.721 5.528 6.491 1.00 96.06 97 ARG A O 1
ATOM 775 N N . ILE A 1 98 ? -6.321 4.585 7.985 1.00 97.44 98 ILE A N 1
ATOM 776 C CA . ILE A 1 98 ? -5.292 4.208 7.012 1.00 97.44 98 ILE A CA 1
ATOM 777 C C . ILE A 1 98 ? -5.356 2.700 6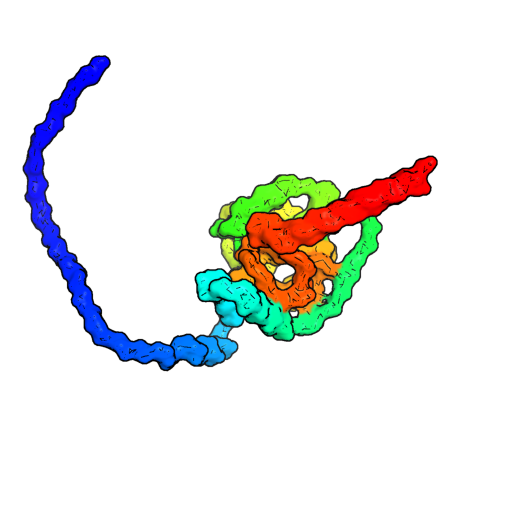.797 1.00 97.44 98 ILE A C 1
ATOM 779 O O . ILE A 1 98 ? -5.215 1.932 7.746 1.00 97.44 98 ILE A O 1
ATOM 783 N N . GLY A 1 99 ? -5.568 2.275 5.556 1.00 98.56 99 GLY A N 1
ATOM 784 C CA . GLY A 1 99 ? -5.552 0.872 5.162 1.00 98.56 99 GLY A CA 1
ATOM 785 C C . GLY A 1 99 ? -4.236 0.503 4.494 1.00 98.56 99 GLY A C 1
ATOM 786 O O . GLY A 1 99 ? -3.882 1.115 3.500 1.00 98.56 99 GLY A O 1
ATOM 787 N N . CYS A 1 100 ? -3.537 -0.515 4.976 1.00 98.75 100 CYS A N 1
ATOM 788 C CA . CYS A 1 100 ? -2.312 -1.040 4.377 1.00 98.75 100 CYS A CA 1
ATOM 789 C C . CYS A 1 100 ? -2.598 -2.410 3.759 1.00 98.75 100 CYS A C 1
ATOM 791 O O . CYS A 1 100 ? -3.035 -3.321 4.463 1.00 98.75 100 CYS A O 1
ATOM 793 N N . VAL A 1 101 ? -2.355 -2.565 2.457 1.00 98.81 101 VAL A N 1
ATOM 794 C CA . VAL A 1 101 ? -2.615 -3.800 1.706 1.00 98.81 101 VAL A CA 1
ATOM 795 C C . VAL A 1 101 ? -1.295 -4.447 1.322 1.00 98.81 101 VAL A C 1
ATOM 797 O O . VAL A 1 101 ? -0.474 -3.826 0.644 1.00 98.81 101 VAL A O 1
ATOM 800 N N . SER A 1 102 ? -1.088 -5.699 1.728 1.00 98.38 102 SER A N 1
ATOM 801 C CA . SER A 1 102 ? 0.139 -6.421 1.395 1.00 98.38 102 SER A CA 1
ATOM 802 C C . SER A 1 102 ? -0.055 -7.942 1.373 1.00 98.38 102 SER A C 1
ATOM 804 O O . SER A 1 102 ? -0.699 -8.481 2.277 1.00 98.38 102 SER A O 1
ATOM 806 N N . PRO A 1 103 ? 0.542 -8.657 0.400 1.00 97.38 103 PRO A N 1
ATOM 807 C CA . PRO A 1 103 ? 0.736 -10.104 0.472 1.00 97.38 103 PRO A CA 1
ATOM 808 C C . PRO A 1 103 ? 1.907 -10.500 1.382 1.00 97.38 103 PRO A C 1
ATOM 810 O O . PRO A 1 103 ? 2.121 -11.685 1.621 1.00 97.38 103 PRO A O 1
ATOM 813 N N . ASP A 1 104 ? 2.648 -9.520 1.903 1.00 98.06 104 ASP A N 1
ATOM 814 C CA . ASP A 1 104 ? 3.949 -9.712 2.535 1.00 98.06 104 ASP A CA 1
ATOM 815 C C . ASP A 1 104 ? 3.932 -9.469 4.051 1.00 98.06 104 ASP A C 1
ATOM 817 O O . ASP A 1 104 ? 4.987 -9.281 4.666 1.00 98.06 104 ASP A O 1
ATOM 821 N N . PHE A 1 105 ? 2.753 -9.487 4.685 1.00 98.31 105 PHE A N 1
ATOM 822 C CA . PHE A 1 105 ? 2.606 -9.433 6.148 1.00 98.31 105 PHE A CA 1
ATOM 823 C C . PHE A 1 105 ? 2.980 -10.764 6.825 1.00 98.31 105 PHE A C 1
ATOM 825 O O . PHE A 1 105 ? 2.226 -11.339 7.610 1.00 98.31 105 PHE A O 1
ATOM 832 N N . CYS A 1 106 ? 4.160 -11.266 6.489 1.00 98.00 106 CYS A N 1
ATOM 833 C CA . CYS A 1 106 ? 4.836 -12.458 6.990 1.00 98.00 106 CYS A CA 1
ATOM 834 C C . CYS A 1 106 ? 6.341 -12.150 7.070 1.00 98.00 106 CYS A C 1
ATOM 836 O O . CYS A 1 106 ? 6.748 -10.989 6.977 1.00 98.00 106 CYS A O 1
ATOM 838 N N . ARG A 1 107 ? 7.204 -13.155 7.240 1.00 97.69 107 ARG A N 1
ATOM 839 C CA . ARG A 1 107 ? 8.663 -12.987 7.228 1.00 97.69 107 ARG A CA 1
ATOM 840 C C . ARG A 1 107 ? 9.179 -12.594 5.839 1.00 97.69 107 ARG A C 1
ATOM 842 O O . ARG A 1 107 ? 9.747 -13.406 5.111 1.00 97.69 107 ARG A O 1
ATOM 849 N N . HIS A 1 108 ? 9.022 -11.314 5.525 1.00 97.44 10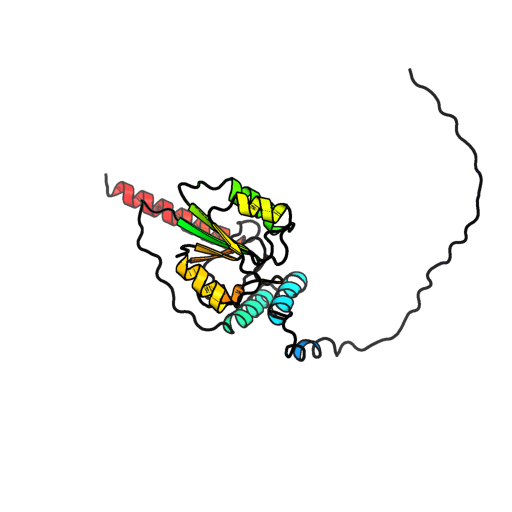8 HIS A N 1
ATOM 850 C CA . HIS A 1 108 ? 9.370 -10.666 4.268 1.00 97.44 108 HIS A CA 1
ATOM 851 C C . HIS A 1 108 ? 9.986 -9.280 4.519 1.00 97.44 108 HIS A C 1
ATOM 853 O O . HIS A 1 108 ? 9.765 -8.671 5.567 1.00 97.44 108 HIS A O 1
ATOM 859 N N . SER A 1 109 ? 10.739 -8.761 3.542 1.00 96.31 109 SER A N 1
ATOM 860 C CA . SER A 1 109 ? 11.435 -7.471 3.643 1.00 96.31 109 SER A CA 1
ATOM 861 C C . SER A 1 109 ? 10.495 -6.309 3.971 1.00 96.31 109 SER A C 1
ATOM 863 O O . SER A 1 109 ? 10.823 -5.499 4.831 1.00 96.31 109 SER A O 1
ATOM 865 N N . VAL A 1 110 ? 9.308 -6.266 3.355 1.00 96.44 110 VAL A N 1
ATOM 866 C CA . VAL A 1 110 ? 8.265 -5.259 3.637 1.00 96.44 110 VAL A CA 1
ATOM 867 C C . VAL A 1 110 ? 7.927 -5.217 5.126 1.00 96.44 110 VAL A C 1
ATOM 869 O O . VAL A 1 110 ? 7.885 -4.137 5.710 1.00 96.44 110 VAL A O 1
ATOM 872 N N . SER A 1 111 ? 7.748 -6.376 5.761 1.00 96.81 111 SER A N 1
ATOM 873 C CA . SER A 1 111 ? 7.389 -6.444 7.179 1.00 96.81 111 SER A CA 1
ATOM 874 C C . SER A 1 111 ? 8.486 -5.910 8.098 1.00 96.81 111 SER A C 1
ATOM 876 O O . SER A 1 111 ? 8.163 -5.294 9.107 1.00 96.81 111 SER A O 1
ATOM 878 N N . PHE A 1 112 ? 9.768 -6.048 7.740 1.00 95.12 112 PHE A N 1
ATOM 879 C CA . PHE A 1 112 ? 10.863 -5.489 8.544 1.00 95.12 112 PHE A CA 1
ATOM 880 C C . PHE A 1 112 ? 10.853 -3.956 8.598 1.00 95.12 112 PHE A C 1
ATOM 882 O O . PHE A 1 112 ? 11.256 -3.387 9.609 1.00 95.12 112 PHE A O 1
ATOM 889 N N . PHE A 1 113 ? 10.369 -3.290 7.547 1.00 93.88 113 PHE A N 1
ATOM 890 C CA . PHE A 1 113 ? 10.206 -1.831 7.529 1.00 93.88 113 PHE A CA 1
ATOM 891 C C . PHE A 1 113 ? 8.835 -1.385 8.039 1.00 93.88 113 PHE A C 1
ATOM 893 O O . PHE A 1 113 ? 8.712 -0.319 8.637 1.00 93.88 113 PHE A O 1
ATOM 900 N N . PHE A 1 114 ? 7.801 -2.194 7.818 1.00 96.62 114 PHE A N 1
ATOM 901 C CA . PHE A 1 114 ? 6.437 -1.860 8.203 1.00 96.62 114 PHE A CA 1
ATOM 902 C C . PHE A 1 114 ? 6.167 -2.064 9.699 1.00 96.62 114 PHE A C 1
ATOM 904 O O . PHE A 1 114 ? 5.487 -1.238 10.300 1.00 96.62 114 PHE A O 1
ATOM 911 N N . GLU A 1 115 ? 6.709 -3.118 10.322 1.00 97.56 115 GLU A N 1
ATOM 912 C CA . GLU A 1 115 ? 6.486 -3.428 11.744 1.00 97.56 115 GLU A CA 1
ATOM 913 C C . GLU A 1 115 ? 6.881 -2.258 12.676 1.00 97.56 115 GLU A C 1
ATOM 915 O O . GLU A 1 115 ? 6.056 -1.880 13.512 1.00 97.56 115 GLU A O 1
ATOM 920 N N . PRO A 1 116 ? 8.046 -1.592 12.511 1.00 96.31 116 PRO A N 1
ATOM 921 C CA . PRO A 1 116 ? 8.387 -0.411 13.308 1.00 96.31 116 PRO A CA 1
ATOM 922 C C . PRO A 1 116 ? 7.426 0.767 13.110 1.00 96.31 116 PRO A C 1
ATOM 924 O O . PRO A 1 116 ? 7.051 1.413 14.085 1.00 96.31 116 PRO A O 1
ATOM 927 N N . LEU A 1 117 ? 6.986 1.033 11.873 1.00 93.50 117 LEU A N 1
ATOM 928 C CA . LEU A 1 117 ? 6.019 2.101 11.580 1.00 93.50 117 LEU A CA 1
ATOM 929 C C . LEU A 1 117 ? 4.669 1.815 12.242 1.00 93.50 117 LEU A C 1
ATOM 931 O O . LEU A 1 117 ? 4.067 2.695 12.856 1.00 93.50 117 LEU A O 1
ATOM 935 N N . LEU A 1 118 ? 4.221 0.562 12.159 1.00 95.00 118 LEU A N 1
ATOM 936 C CA . LEU A 1 118 ? 2.996 0.110 12.798 1.00 95.00 118 LEU A CA 1
ATOM 937 C C . LEU A 1 118 ? 3.101 0.165 14.327 1.00 95.00 118 LEU A C 1
ATOM 939 O O . LEU A 1 118 ? 2.120 0.488 14.980 1.00 95.00 118 LEU A O 1
ATOM 943 N N . SER A 1 119 ? 4.265 -0.100 14.917 1.00 95.00 119 SER A N 1
ATOM 944 C CA . SER A 1 119 ? 4.438 -0.013 16.371 1.00 95.00 119 SER A CA 1
ATOM 945 C C . SER A 1 119 ? 4.559 1.424 16.889 1.00 95.00 119 SER A C 1
ATOM 947 O O . SER A 1 119 ? 4.220 1.666 18.045 1.00 95.00 119 SER A O 1
ATOM 949 N N . ALA A 1 120 ? 5.082 2.352 16.085 1.00 93.62 120 ALA A N 1
ATOM 950 C CA . ALA A 1 120 ? 5.435 3.701 16.532 1.00 93.62 120 ALA A CA 1
ATOM 951 C C . ALA A 1 120 ? 4.386 4.779 16.205 1.00 93.62 120 ALA A C 1
ATOM 953 O O . ALA A 1 120 ? 4.532 5.915 16.654 1.00 93.62 120 ALA A O 1
ATOM 954 N N . HIS A 1 121 ? 3.357 4.465 15.410 1.00 90.06 121 HIS A N 1
ATOM 955 C CA . HIS A 1 121 ? 2.335 5.450 15.048 1.00 90.06 121 HIS A CA 1
ATOM 956 C C . HIS A 1 121 ? 1.548 5.950 16.270 1.00 90.06 121 HIS A C 1
ATOM 958 O O . HIS A 1 121 ? 1.279 5.194 17.202 1.00 90.06 121 HIS A O 1
ATOM 964 N N . ASP A 1 122 ? 1.122 7.217 16.239 1.00 90.38 122 ASP A N 1
ATOM 965 C CA . ASP A 1 122 ? 0.222 7.756 17.259 1.00 90.38 122 ASP A CA 1
ATOM 966 C C . ASP A 1 122 ? -1.215 7.261 17.002 1.00 90.38 122 ASP A C 1
ATOM 968 O O . ASP A 1 122 ? -1.848 7.685 16.020 1.00 90.38 122 ASP A O 1
ATOM 972 N N . PRO A 1 123 ? -1.778 6.401 17.875 1.00 90.06 123 PRO A N 1
ATOM 973 C CA . PRO A 1 123 ? -3.135 5.914 17.702 1.00 90.06 123 PRO A CA 1
ATOM 974 C C . PRO A 1 123 ? -4.160 7.048 17.802 1.00 90.06 123 PRO A C 1
ATOM 976 O O . PRO A 1 123 ? -5.243 6.926 17.244 1.00 90.06 123 PRO A O 1
ATOM 979 N N . LYS A 1 124 ? -3.869 8.178 18.456 1.00 88.56 124 LYS A N 1
ATOM 980 C CA . LYS A 1 124 ? -4.807 9.312 18.522 1.00 88.56 124 LYS A CA 1
ATOM 981 C C . LYS A 1 124 ? -4.969 10.011 17.174 1.00 88.56 124 LYS A C 1
ATOM 983 O O . LYS A 1 124 ? -6.029 10.576 16.923 1.00 88.56 124 LYS A O 1
ATOM 988 N N . VAL A 1 125 ? -3.963 9.929 16.304 1.00 87.75 125 VAL A N 1
ATOM 989 C CA . VAL A 1 125 ? -3.978 10.536 14.966 1.00 87.75 125 VAL A CA 1
ATOM 990 C C . VAL A 1 125 ? -4.581 9.578 13.938 1.00 87.75 125 VAL A C 1
ATOM 992 O O . VAL A 1 125 ? -5.449 9.975 13.157 1.00 87.75 125 VAL A O 1
ATOM 995 N N . ALA A 1 126 ? -4.170 8.306 13.953 1.00 91.38 126 ALA A N 1
ATOM 996 C CA . ALA A 1 126 ? -4.582 7.326 12.950 1.00 91.38 126 ALA A CA 1
ATOM 997 C C . ALA A 1 126 ? -5.008 5.979 13.554 1.00 91.38 126 ALA A C 1
ATOM 999 O O . ALA A 1 126 ? -4.475 5.514 14.558 1.00 91.38 126 ALA A O 1
ATOM 1000 N N . GLY A 1 127 ? -5.989 5.333 12.924 1.00 94.81 127 GLY A N 1
ATOM 1001 C CA . GLY A 1 127 ? -6.324 3.925 13.115 1.00 94.81 127 GLY A CA 1
ATOM 1002 C C . GLY A 1 127 ? -5.866 3.117 11.904 1.00 94.81 127 GLY A C 1
ATOM 1003 O O . GLY A 1 127 ? -6.296 3.392 10.781 1.00 94.81 127 GLY A O 1
ATOM 1004 N N . ILE A 1 128 ? -4.997 2.129 12.133 1.00 97.44 128 ILE A N 1
ATOM 1005 C CA . ILE A 1 128 ? -4.388 1.335 11.057 1.00 97.44 128 ILE A CA 1
ATOM 1006 C C . ILE A 1 128 ? -5.157 0.033 10.815 1.00 97.44 128 ILE A C 1
ATOM 1008 O O . ILE A 1 128 ? -5.289 -0.810 11.706 1.00 97.44 128 ILE A O 1
ATOM 1012 N N . PHE A 1 129 ? -5.620 -0.140 9.581 1.00 98.69 129 PHE A N 1
ATOM 1013 C CA . PHE A 1 129 ? -6.235 -1.352 9.060 1.00 98.69 129 PHE A CA 1
ATOM 1014 C C . PHE A 1 129 ? -5.205 -2.111 8.226 1.00 98.69 129 PHE A C 1
ATOM 1016 O O . PHE A 1 129 ? -4.688 -1.586 7.246 1.00 98.69 129 PHE A O 1
ATOM 1023 N N . CYS A 1 130 ? -4.922 -3.359 8.573 1.00 98.81 130 CYS A N 1
ATOM 1024 C CA . CYS A 1 130 ? -4.065 -4.236 7.785 1.00 98.81 130 CYS A CA 1
ATOM 1025 C C . CYS A 1 130 ? -4.926 -5.213 6.980 1.00 98.81 130 CYS A C 1
ATOM 1027 O O . CYS A 1 130 ? -5.652 -6.023 7.553 1.00 98.81 130 CYS A O 1
ATOM 1029 N N . TYR A 1 131 ? -4.815 -5.154 5.654 1.00 98.88 131 TYR A N 1
ATOM 1030 C CA . TYR A 1 131 ? -5.416 -6.097 4.716 1.00 98.88 131 TYR A CA 1
ATOM 1031 C C . TYR A 1 131 ? -4.343 -7.083 4.246 1.00 98.88 131 TYR A C 1
ATOM 1033 O O . TYR A 1 131 ? -3.540 -6.777 3.362 1.00 98.88 131 TYR A O 1
ATOM 1041 N N . SER A 1 132 ? -4.315 -8.253 4.878 1.00 98.62 132 SER A N 1
ATOM 1042 C CA . SER A 1 132 ? -3.304 -9.287 4.668 1.00 98.62 132 SER A CA 1
ATOM 1043 C C . SER A 1 132 ? -3.712 -10.265 3.572 1.00 98.62 132 SER A C 1
ATOM 1045 O O . SER A 1 132 ? -4.691 -10.995 3.725 1.00 98.62 132 SER A O 1
ATOM 1047 N N . ASP A 1 133 ? -2.946 -10.320 2.483 1.00 97.25 133 ASP A N 1
ATOM 1048 C CA . ASP A 1 133 ? -3.098 -11.321 1.412 1.00 97.25 133 ASP A CA 1
ATOM 1049 C C . ASP A 1 133 ? -2.145 -12.519 1.609 1.00 97.25 133 ASP A C 1
ATOM 1051 O O . ASP A 1 133 ? -1.683 -13.143 0.655 1.00 97.25 133 ASP A O 1
ATOM 1055 N N . VAL A 1 134 ? -1.828 -12.831 2.871 1.00 97.06 134 VAL A N 1
ATOM 1056 C CA . VAL A 1 134 ? -0.981 -13.961 3.273 1.00 97.06 134 VAL A CA 1
ATOM 1057 C C . VAL A 1 134 ? -1.825 -15.231 3.388 1.00 97.06 134 VAL A C 1
ATOM 1059 O O . VAL A 1 134 ? 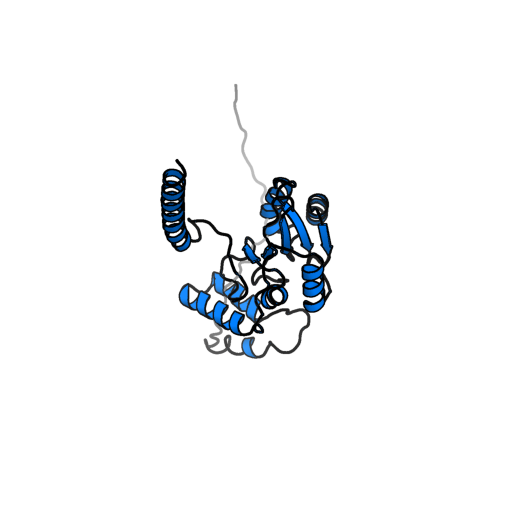-2.793 -15.277 4.142 1.00 97.06 134 VAL A O 1
ATOM 1062 N N . ALA A 1 135 ? -1.428 -16.289 2.677 1.00 94.62 135 ALA A N 1
ATOM 1063 C CA . ALA A 1 135 ? -2.115 -17.585 2.708 1.00 94.62 135 ALA A CA 1
ATOM 1064 C C . ALA A 1 135 ? -1.922 -18.342 4.029 1.00 94.62 135 ALA A C 1
ATOM 1066 O O . ALA A 1 135 ? -2.857 -18.926 4.571 1.00 94.62 135 ALA A O 1
ATOM 1067 N N . ILE A 1 136 ? -0.678 -18.368 4.513 1.00 95.12 136 ILE A N 1
ATOM 1068 C CA . ILE A 1 136 ? -0.258 -19.088 5.715 1.00 95.12 136 ILE A CA 1
ATOM 1069 C C . ILE A 1 136 ? 0.580 -18.116 6.537 1.00 95.12 136 ILE A C 1
ATOM 1071 O O . ILE A 1 136 ? 1.666 -17.723 6.114 1.00 95.12 136 ILE A O 1
ATOM 1075 N N . GLY A 1 137 ? 0.042 -17.698 7.681 1.00 95.62 137 GLY A N 1
ATOM 1076 C CA . GLY A 1 137 ? 0.719 -16.769 8.579 1.00 95.62 137 GLY A CA 1
ATOM 1077 C C . GLY A 1 137 ? 1.880 -17.415 9.331 1.00 95.62 137 GLY A C 1
ATOM 1078 O O . GLY A 1 137 ? 1.877 -18.618 9.595 1.00 95.62 137 GLY A O 1
ATOM 1079 N N . ASP A 1 138 ? 2.852 -16.594 9.716 1.00 98.06 138 ASP A N 1
ATOM 1080 C CA . ASP A 1 138 ? 3.973 -16.983 10.570 1.00 98.06 138 ASP A CA 1
ATOM 1081 C C . ASP A 1 138 ? 4.055 -16.111 11.838 1.00 98.06 138 ASP A C 1
ATOM 1083 O O . ASP A 1 138 ? 3.136 -15.357 12.173 1.00 98.06 138 ASP A O 1
ATOM 1087 N N . ALA A 1 139 ? 5.165 -16.215 12.573 1.00 98.25 139 ALA A N 1
ATOM 1088 C CA . ALA A 1 139 ? 5.379 -15.429 13.785 1.00 98.25 139 ALA A CA 1
ATOM 1089 C C . ALA A 1 139 ? 5.387 -13.909 13.530 1.00 98.25 139 ALA A C 1
ATOM 1091 O O . ALA A 1 139 ? 5.006 -13.152 14.417 1.00 98.25 139 ALA A O 1
ATOM 1092 N N . VAL A 1 140 ? 5.802 -13.448 12.345 1.00 98.25 140 VAL A N 1
ATOM 1093 C CA . VAL A 1 140 ? 5.758 -12.025 11.970 1.00 98.25 140 VAL A CA 1
ATOM 1094 C C . VAL A 1 140 ? 4.313 -11.618 11.702 1.00 98.25 140 VAL A C 1
ATOM 1096 O O . VAL A 1 140 ? 3.867 -10.603 12.230 1.00 98.25 140 VAL A O 1
ATOM 1099 N N . THR A 1 141 ? 3.546 -12.444 10.981 1.00 98.62 141 THR A N 1
ATOM 1100 C CA . THR A 1 141 ? 2.102 -12.223 10.788 1.00 98.62 141 THR A CA 1
ATOM 1101 C C . THR A 1 141 ? 1.379 -12.080 12.126 1.00 98.62 141 THR A C 1
ATOM 1103 O O . THR A 1 141 ? 0.586 -11.158 12.304 1.00 98.62 141 THR A O 1
ATOM 1106 N N . ALA A 1 142 ? 1.680 -12.954 13.092 1.00 98.44 142 ALA A N 1
ATOM 1107 C CA . ALA A 1 142 ? 1.086 -12.900 14.425 1.00 98.44 142 ALA A CA 1
ATOM 1108 C C . ALA A 1 142 ? 1.415 -11.590 15.166 1.00 98.44 142 ALA A C 1
ATOM 1110 O O . ALA A 1 142 ? 0.521 -10.996 15.769 1.00 98.44 142 ALA A O 1
ATOM 1111 N N . ARG A 1 143 ? 2.663 -11.104 15.083 1.00 98.44 143 ARG A N 1
ATOM 1112 C CA . ARG A 1 143 ? 3.059 -9.819 15.688 1.00 98.44 143 ARG A CA 1
ATOM 1113 C C . ARG A 1 143 ? 2.370 -8.633 15.023 1.00 98.44 143 ARG A C 1
ATOM 1115 O O . ARG A 1 143 ? 1.779 -7.814 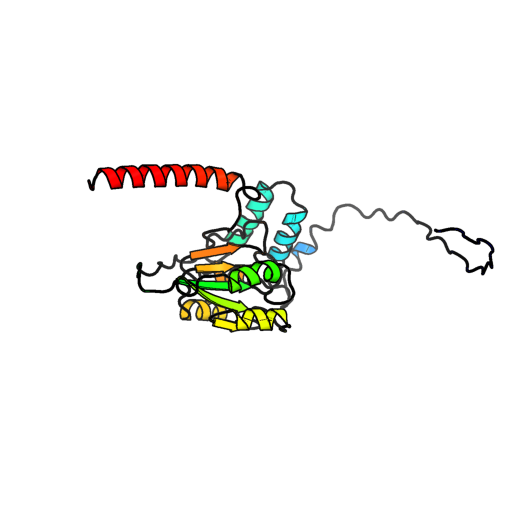15.719 1.00 98.44 143 ARG A O 1
ATOM 1122 N N . LEU A 1 144 ? 2.369 -8.570 13.692 1.00 98.56 144 LEU A N 1
ATOM 1123 C CA . LEU A 1 144 ? 1.687 -7.502 12.953 1.00 98.56 144 LEU A CA 1
ATOM 1124 C C . LEU A 1 144 ? 0.188 -7.467 13.265 1.00 98.56 144 LEU A C 1
ATOM 1126 O O . LEU A 1 144 ? -0.371 -6.396 13.491 1.00 98.56 144 LEU A O 1
ATOM 1130 N N . LYS A 1 145 ? -0.453 -8.638 13.347 1.00 98.31 145 LYS A N 1
ATOM 1131 C CA . LYS A 1 145 ? -1.867 -8.763 13.716 1.00 98.31 145 LYS A CA 1
ATOM 1132 C C . LYS A 1 145 ? -2.158 -8.253 15.126 1.00 98.31 145 LYS A C 1
ATOM 1134 O O . LYS A 1 145 ? -3.232 -7.706 15.343 1.00 98.31 145 LYS A O 1
ATOM 1139 N N . HIS A 1 146 ? -1.217 -8.404 16.057 1.00 97.62 146 HIS A N 1
ATOM 1140 C CA . HIS A 1 146 ? -1.340 -7.870 17.413 1.00 97.62 146 HIS A CA 1
ATOM 1141 C C . HIS A 1 146 ? -1.170 -6.341 17.475 1.00 97.62 146 HIS A C 1
ATOM 1143 O O . HIS A 1 146 ? -1.814 -5.694 18.292 1.00 97.62 146 HIS A O 1
ATOM 1149 N N . LEU A 1 147 ? -0.327 -5.766 16.610 1.00 96.94 147 LEU A N 1
ATOM 1150 C CA . LEU A 1 147 ? -0.066 -4.320 16.556 1.00 96.94 147 LEU A CA 1
ATOM 1151 C C . LEU A 1 147 ? -1.134 -3.533 15.775 1.00 96.94 147 LEU A C 1
ATOM 1153 O O . LEU A 1 147 ? -1.321 -2.338 16.002 1.00 96.94 147 LEU A O 1
ATOM 1157 N N . ALA A 1 148 ? -1.815 -4.173 14.824 1.00 96.25 148 ALA A N 1
ATOM 1158 C CA . ALA A 1 148 ? -2.836 -3.529 14.007 1.00 96.25 148 ALA A CA 1
ATOM 1159 C C . ALA A 1 148 ? -4.105 -3.217 14.816 1.00 96.25 148 ALA A C 1
ATOM 1161 O O . ALA A 1 148 ? -4.580 -4.039 15.595 1.00 96.25 148 ALA A O 1
ATOM 1162 N N . HIS A 1 149 ? -4.725 -2.060 14.555 1.00 97.00 149 HIS A N 1
ATOM 1163 C CA . HIS A 1 149 ? -6.036 -1.741 15.135 1.00 97.00 149 HIS A CA 1
ATOM 1164 C C . HIS A 1 149 ? -7.124 -2.652 14.570 1.00 97.00 149 HIS A C 1
ATOM 1166 O O . HIS A 1 149 ? -8.027 -3.091 15.280 1.00 97.00 149 HIS A O 1
ATOM 1172 N N . HIS A 1 150 ? -7.027 -2.930 13.271 1.00 98.25 150 HIS A N 1
ATOM 1173 C CA . HIS A 1 150 ? -7.929 -3.822 12.569 1.00 98.25 150 HIS A CA 1
ATOM 1174 C C . HIS A 1 150 ? -7.132 -4.716 11.630 1.00 98.25 150 HIS A C 1
ATOM 1176 O O . HIS A 1 150 ? -6.286 -4.246 10.873 1.00 98.25 150 HIS A O 1
ATOM 1182 N N . TRP A 1 151 ? -7.439 -6.008 11.651 1.00 98.69 151 TRP A N 1
ATOM 1183 C CA . TRP A 1 151 ? -6.833 -6.992 10.767 1.00 98.69 151 TRP A CA 1
ATOM 1184 C C . TRP A 1 151 ? -7.901 -7.647 9.900 1.00 98.69 151 TRP A C 1
ATOM 1186 O O . TRP A 1 151 ? -8.918 -8.130 10.407 1.00 98.69 151 TRP A O 1
ATOM 1196 N N . ARG A 1 152 ? -7.666 -7.676 8.591 1.00 98.62 152 ARG A N 1
ATOM 1197 C CA . ARG A 1 152 ? -8.535 -8.289 7.589 1.00 98.62 152 ARG A CA 1
ATOM 1198 C C . ARG A 1 152 ? -7.724 -9.308 6.798 1.00 98.62 152 ARG A C 1
ATOM 1200 O O . ARG A 1 152 ? -6.795 -8.941 6.083 1.00 98.62 152 ARG A O 1
ATOM 1207 N N . ASP A 1 153 ? -8.092 -10.577 6.907 1.00 98.25 153 ASP A N 1
ATOM 1208 C CA . ASP A 1 153 ? -7.540 -11.635 6.063 1.00 98.25 153 ASP A CA 1
ATOM 1209 C C . ASP A 1 153 ? -8.242 -11.583 4.693 1.00 98.25 153 ASP A C 1
ATOM 1211 O O . ASP A 1 153 ? -9.455 -11.771 4.598 1.00 98.25 153 ASP A O 1
ATOM 1215 N N . ILE A 1 154 ? -7.492 -11.261 3.636 1.00 98.19 154 ILE A N 1
ATOM 1216 C CA . ILE A 1 154 ? -8.004 -11.072 2.266 1.00 98.19 154 ILE A CA 1
ATOM 1217 C C . ILE A 1 154 ? -7.442 -12.090 1.262 1.00 98.19 154 ILE A C 1
ATOM 1219 O O . ILE A 1 154 ? -7.711 -11.988 0.058 1.00 98.19 154 ILE A O 1
ATOM 1223 N N . TYR A 1 155 ? -6.715 -13.099 1.751 1.00 96.44 155 TYR A N 1
ATOM 1224 C CA . TYR A 1 155 ? -6.288 -14.238 0.945 1.00 96.44 155 TYR A CA 1
ATOM 1225 C C . TYR A 1 155 ? -7.467 -15.115 0.535 1.00 96.44 155 TYR A C 1
ATOM 1227 O O . TYR A 1 155 ? -8.232 -15.586 1.372 1.00 96.44 155 TYR A O 1
ATOM 1235 N N . GLY A 1 156 ? -7.609 -15.344 -0.773 1.00 95.00 156 GLY A N 1
ATOM 1236 C CA . GLY A 1 156 ? -8.704 -16.125 -1.356 1.00 95.00 156 GLY A CA 1
ATOM 1237 C C . GLY A 1 156 ? -9.757 -15.273 -2.078 1.00 95.00 156 GLY A C 1
ATOM 1238 O O . GLY A 1 156 ? -9.879 -15.442 -3.296 1.00 95.00 156 GLY A O 1
ATOM 1239 N N . PRO A 1 157 ? -10.481 -14.355 -1.396 1.00 96.06 157 PRO A N 1
ATOM 1240 C CA . PRO A 1 157 ? -11.523 -13.532 -2.002 1.00 96.06 157 PRO A CA 1
ATOM 1241 C C . PRO A 1 157 ? -11.103 -12.821 -3.292 1.00 96.06 157 PRO A C 1
ATOM 1243 O O . PRO A 1 157 ? -9.952 -12.398 -3.474 1.00 96.06 157 PRO A O 1
ATOM 1246 N N . ALA A 1 158 ? -12.074 -12.661 -4.190 1.00 95.19 158 ALA A N 1
ATOM 1247 C CA . ALA A 1 158 ? -11.893 -11.919 -5.428 1.00 95.19 158 ALA A CA 1
ATOM 1248 C C . ALA A 1 158 ? -11.720 -10.419 -5.148 1.00 95.19 158 ALA A C 1
ATOM 1250 O O . ALA A 1 158 ? -12.270 -9.886 -4.184 1.00 95.19 158 ALA A O 1
ATOM 1251 N N . ASP A 1 159 ? -11.036 -9.706 -6.046 1.00 95.06 159 ASP A N 1
ATOM 1252 C CA . ASP A 1 159 ? -10.761 -8.269 -5.885 1.00 95.06 159 ASP A CA 1
ATOM 1253 C C . ASP A 1 159 ? -12.027 -7.431 -5.686 1.00 95.06 159 ASP A C 1
ATOM 1255 O O . ASP A 1 159 ? -11.998 -6.421 -4.990 1.00 95.06 159 ASP A O 1
ATOM 1259 N N . ARG A 1 160 ? -13.166 -7.858 -6.251 1.00 95.25 160 ARG A N 1
ATOM 1260 C CA . ARG A 1 160 ? -14.449 -7.181 -6.031 1.00 95.25 160 ARG A CA 1
ATOM 1261 C C . ARG A 1 160 ? -14.883 -7.226 -4.564 1.00 95.25 160 ARG A C 1
ATOM 1263 O O . ARG A 1 160 ? -15.328 -6.210 -4.049 1.00 95.25 160 ARG A O 1
ATOM 1270 N N . GLN A 1 161 ? -14.715 -8.368 -3.902 1.00 97.81 161 GLN A N 1
ATOM 1271 C CA . GLN A 1 161 ? -15.075 -8.541 -2.494 1.00 97.81 161 GLN A CA 1
ATOM 1272 C C . GLN A 1 161 ? -14.127 -7.751 -1.586 1.00 97.81 161 GLN A C 1
ATOM 1274 O O . GLN A 1 161 ? -14.576 -7.101 -0.649 1.00 97.81 161 GLN A O 1
ATOM 1279 N N . VAL A 1 162 ? -12.827 -7.750 -1.903 1.00 98.44 162 VAL A N 1
ATOM 1280 C CA . VAL A 1 162 ? -11.825 -6.951 -1.176 1.00 98.44 162 VAL A CA 1
ATOM 1281 C C . VAL A 1 162 ? -12.102 -5.451 -1.327 1.00 98.44 162 VAL A C 1
ATOM 1283 O O . VAL A 1 162 ? -12.049 -4.710 -0.351 1.00 98.44 162 VAL A O 1
ATOM 1286 N N . LEU A 1 163 ? -12.459 -5.003 -2.534 1.00 97.38 163 LEU A N 1
ATOM 1287 C CA . LEU A 1 163 ? -12.869 -3.625 -2.800 1.00 97.38 163 LEU A CA 1
ATOM 1288 C C . LEU A 1 163 ? -14.083 -3.211 -1.959 1.00 97.38 163 LEU A C 1
ATOM 1290 O O . LEU A 1 163 ? -14.080 -2.129 -1.375 1.00 97.38 163 LEU A O 1
ATOM 1294 N N . ASP A 1 164 ? -15.118 -4.050 -1.911 1.00 97.75 164 ASP A N 1
ATOM 1295 C CA . ASP A 1 164 ? -16.332 -3.750 -1.149 1.00 97.75 164 ASP A CA 1
ATOM 1296 C C . ASP A 1 164 ? -16.056 -3.727 0.363 1.00 97.75 164 ASP A C 1
ATOM 1298 O O . ASP A 1 164 ? -16.558 -2.844 1.056 1.00 97.75 164 ASP A O 1
ATOM 1302 N N . LEU A 1 165 ? -15.180 -4.610 0.858 1.00 98.56 165 LEU A N 1
ATOM 1303 C CA . LEU A 1 165 ? -14.710 -4.598 2.245 1.00 98.56 165 LEU A CA 1
ATOM 1304 C C . LEU A 1 165 ? -13.990 -3.287 2.601 1.00 98.56 165 LEU A C 1
ATOM 1306 O O . LEU A 1 165 ? -14.340 -2.650 3.590 1.00 98.56 165 LEU A O 1
ATOM 1310 N N . ILE A 1 166 ? -13.021 -2.855 1.786 1.00 98.44 166 ILE A N 1
ATOM 1311 C CA . ILE A 1 166 ? -12.264 -1.611 2.027 1.00 98.44 166 ILE A CA 1
ATOM 1312 C C . ILE A 1 166 ? -13.195 -0.392 2.037 1.00 98.44 166 ILE A C 1
ATOM 1314 O O . ILE A 1 166 ? -13.054 0.502 2.873 1.00 98.44 166 ILE A O 1
ATOM 1318 N N . ARG A 1 167 ? -14.181 -0.362 1.133 1.00 96.50 167 ARG A N 1
ATOM 1319 C CA . ARG A 1 167 ? -15.184 0.710 1.097 1.00 96.50 167 ARG A CA 1
ATOM 1320 C C . ARG A 1 167 ? -16.086 0.692 2.327 1.00 96.50 167 ARG A C 1
ATOM 1322 O O . ARG A 1 167 ? -16.361 1.753 2.876 1.00 96.50 167 ARG A O 1
ATOM 1329 N N . ALA A 1 168 ? -16.504 -0.486 2.787 1.00 97.19 168 ALA A N 1
ATOM 1330 C CA . ALA A 1 168 ? -17.300 -0.628 4.006 1.00 97.19 168 ALA A CA 1
ATOM 1331 C C . ALA A 1 168 ? -16.525 -0.197 5.266 1.00 97.19 168 ALA A C 1
ATOM 1333 O O . ALA A 1 168 ? -17.097 0.414 6.169 1.00 97.19 168 ALA A O 1
ATOM 1334 N N . ASP A 1 169 ? -15.212 -0.431 5.299 1.00 97.31 169 ASP A N 1
ATOM 1335 C CA . ASP A 1 169 ? -14.331 0.051 6.368 1.00 97.31 169 ASP A CA 1
ATOM 1336 C C . ASP A 1 169 ? -14.146 1.589 6.342 1.00 97.31 169 ASP A C 1
ATOM 1338 O O . ASP A 1 169 ? -13.687 2.177 7.326 1.00 97.31 169 ASP A O 1
ATOM 1342 N N . ASN A 1 170 ? -14.587 2.266 5.271 1.00 95.56 170 ASN A N 1
ATOM 1343 C CA . ASN A 1 170 ? -14.462 3.711 5.048 1.00 95.56 170 ASN A CA 1
ATOM 1344 C C . ASN A 1 170 ? -13.013 4.199 5.206 1.00 95.56 170 ASN A C 1
ATOM 1346 O O . ASN A 1 170 ? -12.739 5.139 5.953 1.00 95.56 170 ASN A O 1
ATOM 1350 N N . ILE A 1 171 ? -12.082 3.518 4.534 1.00 97.44 171 ILE A N 1
ATOM 1351 C CA . ILE A 1 171 ? -10.666 3.890 4.531 1.00 97.44 171 ILE A CA 1
ATOM 1352 C C . ILE A 1 171 ? -10.476 5.254 3.858 1.00 97.44 171 ILE A C 1
ATOM 1354 O O . ILE A 1 171 ? -10.925 5.467 2.732 1.00 97.44 171 ILE A O 1
ATOM 1358 N N . ASP A 1 172 ? -9.783 6.160 4.549 1.00 95.31 172 ASP A N 1
ATOM 1359 C CA . ASP A 1 172 ? -9.478 7.504 4.059 1.00 95.31 172 ASP A CA 1
ATOM 1360 C C . ASP A 1 172 ? -8.253 7.482 3.131 1.00 95.31 172 ASP A C 1
ATOM 1362 O O . ASP A 1 172 ? -8.279 8.059 2.042 1.00 95.31 172 ASP A O 1
ATOM 1366 N N . ILE A 1 173 ? -7.201 6.772 3.558 1.00 96.38 173 ILE A N 1
ATOM 1367 C CA . ILE A 1 173 ? -5.949 6.587 2.815 1.00 96.38 173 ILE A CA 1
ATOM 1368 C C . ILE A 1 173 ? -5.665 5.094 2.678 1.00 96.38 173 ILE A C 1
ATOM 1370 O O . ILE A 1 173 ? -5.493 4.404 3.681 1.00 96.38 173 ILE A O 1
ATOM 1374 N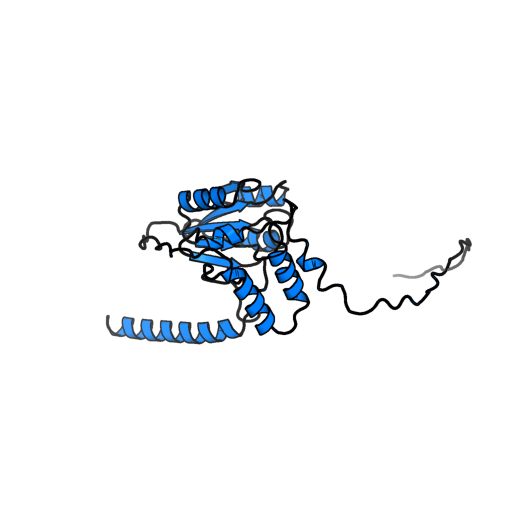 N . LEU A 1 174 ? -5.583 4.592 1.446 1.00 98.56 174 LEU A N 1
ATOM 1375 C CA . LEU A 1 174 ? -5.208 3.206 1.169 1.00 98.56 174 LEU A CA 1
ATOM 1376 C C . LEU A 1 174 ? -3.781 3.132 0.626 1.00 98.56 174 LEU A C 1
ATOM 1378 O O . LEU A 1 174 ? -3.456 3.761 -0.377 1.00 98.56 174 LEU A O 1
ATOM 1382 N N . VAL A 1 175 ? -2.943 2.330 1.267 1.00 98.50 175 VAL A N 1
ATOM 1383 C CA . VAL A 1 175 ? -1.525 2.161 0.975 1.00 98.50 175 VAL A CA 1
ATOM 1384 C C . VAL A 1 175 ? -1.288 0.778 0.371 1.00 98.50 175 VAL A C 1
ATOM 1386 O O . VAL A 1 175 ? -1.519 -0.248 1.012 1.00 98.50 175 VAL A O 1
ATOM 1389 N N . ASP A 1 176 ? -0.826 0.752 -0.873 1.00 98.50 176 ASP A N 1
ATOM 1390 C CA . ASP A 1 176 ? -0.260 -0.412 -1.547 1.00 98.50 176 ASP A CA 1
ATOM 1391 C C . ASP A 1 176 ? 1.188 -0.612 -1.091 1.00 98.50 176 ASP A C 1
ATOM 1393 O O . ASP A 1 176 ? 2.014 0.290 -1.232 1.00 98.50 176 ASP A O 1
ATOM 1397 N N . LEU A 1 177 ? 1.492 -1.802 -0.571 1.00 97.88 177 LEU A N 1
ATOM 1398 C CA . LEU A 1 177 ? 2.834 -2.179 -0.123 1.00 97.88 177 LEU A CA 1
ATOM 1399 C C . LEU A 1 177 ? 3.489 -3.245 -1.011 1.00 97.88 177 LEU A C 1
ATOM 1401 O O . LEU A 1 177 ? 4.478 -3.841 -0.594 1.00 97.88 177 LEU A O 1
ATOM 1405 N N . ALA A 1 178 ? 2.936 -3.522 -2.195 1.00 96.62 178 ALA A N 1
ATOM 1406 C CA . ALA A 1 178 ? 3.404 -4.590 -3.081 1.00 96.62 178 ALA A CA 1
ATOM 1407 C C . ALA A 1 178 ? 3.795 -4.082 -4.476 1.00 96.62 178 ALA A C 1
ATOM 1409 O O . ALA A 1 178 ? 4.766 -4.553 -5.066 1.00 96.62 178 ALA A O 1
ATOM 1410 N N . GLY A 1 179 ? 3.051 -3.128 -5.039 1.00 95.19 179 GLY A N 1
ATOM 1411 C CA . GLY A 1 179 ? 3.222 -2.713 -6.430 1.00 95.19 179 GLY A CA 1
ATOM 1412 C C . GLY A 1 179 ? 3.111 -3.897 -7.394 1.00 95.19 179 GLY A C 1
ATOM 1413 O O . GLY A 1 179 ? 2.164 -4.671 -7.315 1.00 95.19 179 GLY A O 1
ATOM 1414 N N . HIS A 1 180 ? 4.053 -4.060 -8.328 1.00 95.00 180 HIS A N 1
ATOM 1415 C CA . HIS A 1 180 ? 4.007 -5.156 -9.317 1.00 95.00 180 HIS A CA 1
ATOM 1416 C C . HIS A 1 180 ? 4.607 -6.485 -8.828 1.00 95.00 180 HIS A C 1
ATOM 1418 O O . HIS A 1 180 ? 4.839 -7.382 -9.642 1.00 95.00 180 HIS A O 1
ATOM 1424 N N . THR A 1 181 ? 4.866 -6.646 -7.526 1.00 93.00 181 THR A N 1
ATOM 1425 C CA . THR A 1 181 ? 5.330 -7.928 -6.974 1.00 93.00 181 THR A CA 1
ATOM 1426 C C . THR A 1 181 ? 4.217 -8.984 -6.965 1.00 93.00 181 THR A C 1
ATOM 1428 O O . THR A 1 181 ? 3.043 -8.723 -7.258 1.00 93.00 181 THR A O 1
ATOM 1431 N N . THR A 1 182 ? 4.593 -10.233 -6.685 1.00 91.12 182 THR A N 1
ATOM 1432 C CA . THR A 1 182 ? 3.649 -11.358 -6.679 1.00 91.12 182 THR A CA 1
ATOM 1433 C C . THR A 1 182 ? 2.617 -11.191 -5.566 1.00 91.12 182 THR A C 1
ATOM 1435 O O . THR A 1 182 ? 2.966 -10.858 -4.444 1.00 91.12 182 THR A O 1
ATOM 1438 N N . GLY A 1 183 ? 1.344 -11.464 -5.868 1.00 90.00 183 GLY A N 1
ATOM 1439 C CA . GLY A 1 183 ? 0.263 -11.390 -4.878 1.00 90.00 183 GLY A CA 1
ATOM 1440 C C . GLY A 1 183 ? -0.283 -9.981 -4.637 1.00 90.00 183 GLY A C 1
ATOM 1441 O O . GLY A 1 183 ? -1.113 -9.799 -3.757 1.00 90.00 183 GLY A O 1
ATOM 1442 N N . ASN A 1 184 ? 0.137 -8.980 -5.416 1.00 94.25 184 ASN A N 1
ATOM 1443 C CA . ASN A 1 184 ? -0.408 -7.632 -5.287 1.00 94.25 184 ASN A CA 1
ATOM 1444 C C . ASN A 1 184 ? -1.922 -7.563 -5.566 1.00 94.25 184 ASN A C 1
ATOM 1446 O O . ASN A 1 184 ? -2.506 -8.404 -6.257 1.00 94.25 184 ASN A O 1
ATOM 1450 N N . ARG A 1 185 ? -2.538 -6.486 -5.070 1.00 96.12 185 ARG A N 1
ATOM 1451 C CA . ARG A 1 185 ? -3.957 -6.163 -5.273 1.00 96.12 185 ARG A CA 1
ATOM 1452 C C . ARG A 1 185 ? -4.149 -4.874 -6.066 1.00 96.12 185 ARG A C 1
ATOM 1454 O O . ARG A 1 185 ? -5.157 -4.195 -5.891 1.00 96.12 185 ARG A O 1
ATOM 1461 N N . LEU A 1 186 ? -3.237 -4.544 -6.987 1.00 95.38 186 LEU A N 1
ATOM 1462 C CA . LEU A 1 186 ? -3.358 -3.359 -7.848 1.00 95.38 186 LEU A CA 1
ATOM 1463 C C . LEU A 1 186 ? -4.720 -3.236 -8.571 1.00 95.38 186 LEU A C 1
ATOM 1465 O O . LEU A 1 186 ? -5.194 -2.108 -8.705 1.00 95.38 186 LEU A O 1
ATOM 1469 N N . PRO A 1 187 ? -5.424 -4.317 -8.975 1.00 94.31 187 PRO A N 1
ATOM 1470 C CA . PRO A 1 187 ? -6.783 -4.198 -9.515 1.00 94.31 187 PRO A CA 1
ATOM 1471 C C . PRO A 1 187 ? -7.824 -3.610 -8.545 1.00 94.31 187 PRO A C 1
ATOM 1473 O O . PRO A 1 187 ? -8.817 -3.033 -8.994 1.00 94.31 187 PRO A O 1
ATOM 1476 N N . VAL A 1 188 ? -7.619 -3.731 -7.229 1.00 96.38 188 VAL A N 1
ATOM 1477 C CA . VAL A 1 188 ? -8.451 -3.080 -6.203 1.00 96.38 188 VAL A CA 1
ATOM 1478 C C . VAL A 1 188 ? -8.208 -1.569 -6.224 1.00 96.38 188 VAL A C 1
ATOM 1480 O O . VAL A 1 188 ? -9.158 -0.795 -6.339 1.00 96.38 188 VAL A O 1
ATOM 1483 N N . PHE A 1 189 ? -6.938 -1.154 -6.229 1.00 96.81 189 PHE A N 1
ATOM 1484 C CA . PHE A 1 189 ? -6.533 0.254 -6.328 1.00 96.81 189 PHE A CA 1
ATOM 1485 C C . PHE A 1 189 ? -6.974 0.891 -7.650 1.00 96.81 189 PHE A C 1
ATOM 1487 O O . PHE A 1 189 ? -7.451 2.023 -7.675 1.00 96.81 189 PHE A O 1
ATOM 1494 N N . ALA A 1 190 ? -6.898 0.149 -8.753 1.00 94.88 190 ALA A N 1
ATOM 1495 C CA . ALA A 1 190 ? -7.355 0.576 -10.073 1.00 94.88 190 ALA A CA 1
ATOM 1496 C C . ALA A 1 190 ? -8.837 0.989 -10.102 1.00 94.88 190 ALA A C 1
ATOM 1498 O O . ALA A 1 190 ? -9.241 1.788 -10.939 1.00 94.88 190 ALA A O 1
ATOM 1499 N N . ARG A 1 191 ? -9.656 0.452 -9.188 1.00 94.81 191 ARG A N 1
ATOM 1500 C CA . ARG A 1 191 ? -11.089 0.762 -9.061 1.00 94.81 191 ARG A CA 1
ATOM 1501 C C . ARG A 1 191 ? -11.382 1.878 -8.061 1.00 94.81 191 ARG A C 1
ATOM 1503 O O . ARG A 1 191 ? -12.556 2.126 -7.781 1.00 94.81 191 ARG A O 1
ATOM 1510 N N . ARG A 1 192 ? -10.335 2.529 -7.546 1.00 95.31 192 ARG A N 1
ATOM 1511 C CA . ARG A 1 192 ? -10.378 3.575 -6.524 1.00 95.31 192 ARG A CA 1
ATOM 1512 C C . ARG A 1 192 ? -11.159 3.119 -5.290 1.00 95.31 192 ARG A C 1
ATOM 1514 O O . ARG A 1 192 ? -12.361 3.359 -5.142 1.00 95.31 192 ARG A O 1
ATOM 1521 N N . ALA A 1 193 ? -10.468 2.362 -4.449 1.00 96.69 193 ALA A N 1
ATOM 1522 C CA . ALA A 1 193 ? -11.009 1.761 -3.237 1.00 96.69 193 ALA A CA 1
ATOM 1523 C C . ALA A 1 193 ? -11.099 2.758 -2.073 1.00 96.69 193 ALA A C 1
ATOM 1525 O O . ALA A 1 193 ? -12.018 2.639 -1.267 1.00 96.69 193 ALA A O 1
ATOM 1526 N N . ALA A 1 194 ? -10.216 3.761 -2.044 1.00 97.06 194 ALA A N 1
ATOM 1527 C CA . ALA A 1 194 ? -10.237 4.871 -1.091 1.00 97.06 194 ALA A CA 1
ATOM 1528 C C . ALA A 1 194 ? -10.109 6.235 -1.805 1.00 97.06 194 ALA A C 1
ATOM 1530 O O . ALA A 1 194 ? -9.682 6.276 -2.966 1.00 97.06 194 ALA A O 1
ATOM 1531 N N . PRO A 1 195 ? -10.495 7.351 -1.151 1.00 95.44 195 PRO A N 1
ATOM 1532 C CA . PRO A 1 195 ? -10.339 8.702 -1.693 1.00 95.44 195 PRO A CA 1
ATOM 1533 C C . PRO A 1 195 ? -8.894 9.082 -2.012 1.00 95.44 195 PRO A C 1
ATOM 1535 O O . PRO A 1 195 ? -8.669 9.722 -3.040 1.00 95.44 195 PRO A O 1
ATOM 1538 N N . VAL A 1 196 ? -7.953 8.661 -1.161 1.00 95.19 196 VAL A N 1
ATOM 1539 C CA . VAL A 1 196 ? -6.511 8.827 -1.359 1.00 95.19 196 VAL A CA 1
ATOM 1540 C C . VAL A 1 196 ? -5.853 7.454 -1.429 1.00 95.19 196 VAL A C 1
ATOM 1542 O O . VAL A 1 196 ? -6.083 6.600 -0.571 1.00 95.19 196 VAL A O 1
ATOM 1545 N N . GLN A 1 197 ? -5.023 7.239 -2.445 1.00 96.88 197 GLN A N 1
ATOM 1546 C CA . GLN A 1 197 ? -4.281 6.001 -2.638 1.00 96.88 197 GLN A CA 1
ATOM 1547 C C . GLN A 1 197 ? -2.788 6.269 -2.804 1.00 96.88 197 GLN A C 1
ATOM 1549 O O . GLN A 1 197 ? -2.370 7.110 -3.601 1.00 96.88 197 GLN A O 1
ATOM 1554 N N . VAL A 1 198 ? -1.984 5.520 -2.058 1.00 96.81 198 VAL A N 1
ATOM 1555 C CA . VAL A 1 198 ? -0.529 5.663 -1.993 1.00 96.81 198 VAL A CA 1
ATOM 1556 C C . VAL A 1 198 ? 0.118 4.323 -2.317 1.00 96.81 198 VAL A C 1
ATOM 1558 O O . VAL A 1 198 ? -0.386 3.287 -1.904 1.00 96.81 198 VAL A O 1
ATOM 1561 N N . THR A 1 199 ? 1.245 4.320 -3.021 1.00 95.31 199 THR A N 1
ATOM 1562 C CA . THR A 1 199 ? 2.126 3.144 -3.127 1.00 95.31 199 THR A CA 1
ATOM 1563 C C . THR A 1 199 ? 3.427 3.404 -2.370 1.00 95.31 199 THR A C 1
ATOM 1565 O O . THR A 1 199 ? 3.947 4.522 -2.394 1.00 95.31 199 THR A O 1
ATOM 1568 N N . ALA A 1 200 ? 3.936 2.406 -1.651 1.00 93.44 200 ALA A N 1
ATOM 1569 C CA . ALA A 1 200 ? 5.115 2.548 -0.800 1.00 93.44 200 ALA A CA 1
ATOM 1570 C C . ALA A 1 200 ? 5.860 1.217 -0.606 1.00 93.44 200 ALA A C 1
ATOM 1572 O O . ALA A 1 200 ? 5.293 0.142 -0.777 1.00 93.44 200 ALA A O 1
ATOM 1573 N N . LEU A 1 201 ? 7.120 1.308 -0.167 1.00 89.06 201 LEU A N 1
ATOM 1574 C CA . LEU A 1 201 ? 7.989 0.219 0.310 1.00 89.06 201 LEU A CA 1
ATOM 1575 C C . LEU A 1 201 ? 8.278 -0.920 -0.686 1.00 89.06 201 LEU A C 1
ATOM 1577 O O . LEU A 1 201 ? 9.420 -1.090 -1.102 1.00 89.06 201 LEU A O 1
ATOM 1581 N N . GLY A 1 202 ? 7.280 -1.731 -1.034 1.00 88.00 202 GLY A N 1
ATOM 1582 C CA . GLY A 1 202 ? 7.478 -3.019 -1.704 1.00 88.00 202 GLY A CA 1
ATOM 1583 C C . GLY A 1 202 ? 7.861 -2.944 -3.179 1.00 88.00 202 GLY A C 1
ATOM 1584 O O . GLY A 1 202 ? 8.327 -3.942 -3.728 1.00 88.00 202 GLY A O 1
ATOM 1585 N N . TYR A 1 203 ? 7.702 -1.786 -3.829 1.00 93.00 203 TYR A N 1
ATOM 1586 C CA . TYR A 1 203 ? 8.003 -1.635 -5.250 1.00 93.00 203 TYR A CA 1
ATOM 1587 C C . TYR A 1 203 ? 8.772 -0.341 -5.561 1.00 93.00 203 TYR A C 1
ATOM 1589 O O . TYR A 1 203 ? 8.312 0.750 -5.219 1.00 93.00 203 TYR A O 1
ATOM 1597 N N . PRO A 1 204 ? 9.931 -0.420 -6.243 1.00 89.31 204 PRO A N 1
ATOM 1598 C CA . PRO A 1 204 ? 10.829 0.724 -6.409 1.00 89.31 204 PRO A CA 1
ATOM 1599 C C . PRO A 1 204 ? 10.469 1.639 -7.592 1.00 89.31 204 PRO A C 1
ATOM 1601 O O . PRO A 1 204 ? 11.174 2.610 -7.836 1.00 89.31 204 PRO A O 1
ATOM 1604 N N . ALA A 1 205 ? 9.404 1.347 -8.341 1.00 89.56 205 ALA A N 1
ATOM 1605 C CA . ALA A 1 205 ? 8.991 2.123 -9.509 1.00 89.56 205 ALA A CA 1
ATOM 1606 C C . ALA A 1 205 ? 7.518 2.558 -9.411 1.00 89.56 205 ALA A C 1
ATOM 1608 O O . ALA A 1 205 ? 6.814 2.250 -8.452 1.00 89.56 205 ALA A O 1
ATOM 1609 N N . THR A 1 206 ? 7.032 3.293 -10.413 1.00 91.75 206 THR A N 1
ATOM 1610 C CA . THR A 1 206 ? 5.602 3.624 -10.520 1.00 91.75 206 THR A CA 1
ATOM 1611 C C . THR A 1 206 ? 4.749 2.359 -10.675 1.00 91.75 206 THR A C 1
ATOM 1613 O O . THR A 1 206 ? 5.159 1.408 -11.333 1.00 91.75 206 THR A O 1
ATOM 1616 N N . THR A 1 207 ? 3.525 2.344 -10.143 1.00 93.56 207 THR A N 1
ATOM 1617 C CA . THR A 1 207 ? 2.549 1.284 -10.459 1.00 93.56 207 THR A CA 1
ATOM 1618 C C . THR A 1 207 ? 1.944 1.456 -11.854 1.00 93.56 207 THR A C 1
ATOM 1620 O O . THR A 1 207 ? 1.398 0.506 -12.412 1.00 93.56 207 THR A O 1
ATOM 1623 N N . GLY A 1 208 ? 2.031 2.659 -12.432 1.00 93.31 208 GLY A N 1
ATOM 1624 C CA . GLY A 1 208 ? 1.409 3.024 -13.703 1.00 93.31 208 GLY A CA 1
ATOM 1625 C C . GLY A 1 208 ? -0.095 3.306 -13.630 1.00 93.31 208 GLY A C 1
ATOM 1626 O O . GLY A 1 208 ? -0.670 3.751 -14.621 1.00 93.31 208 GLY A O 1
ATOM 1627 N N . LEU A 1 209 ? -0.744 3.067 -12.485 1.00 92.88 209 LEU A N 1
ATOM 1628 C CA . LEU A 1 209 ? -2.173 3.324 -12.309 1.00 92.88 209 LEU A CA 1
ATOM 1629 C C . LEU A 1 209 ? -2.453 4.823 -12.208 1.00 92.88 209 LEU A C 1
ATOM 1631 O O . LEU A 1 209 ? -1.960 5.481 -11.299 1.00 92.88 209 LEU A O 1
ATOM 1635 N N . GLY A 1 210 ? -3.353 5.333 -13.053 1.00 91.12 210 GLY A N 1
ATOM 1636 C CA . GLY A 1 210 ? -3.864 6.706 -12.922 1.00 91.12 210 GLY A CA 1
ATOM 1637 C C . GLY A 1 210 ? -4.725 6.933 -11.671 1.00 91.12 210 GLY A C 1
ATOM 1638 O O . GLY A 1 210 ? -5.011 8.070 -11.324 1.00 91.12 210 GLY A O 1
ATOM 1639 N N . ALA A 1 211 ? -5.142 5.858 -10.993 1.00 92.12 211 ALA A N 1
ATOM 1640 C CA . ALA A 1 211 ? -5.864 5.922 -9.725 1.00 92.12 211 ALA A CA 1
ATOM 1641 C C . ALA A 1 211 ? -4.937 5.996 -8.494 1.00 92.12 211 ALA A C 1
ATOM 1643 O O . ALA A 1 211 ? -5.448 6.091 -7.382 1.00 92.12 211 ALA A O 1
ATOM 1644 N N . MET A 1 212 ? -3.612 5.900 -8.665 1.00 93.94 212 MET A N 1
ATOM 1645 C CA . MET A 1 212 ? -2.651 6.061 -7.571 1.00 93.94 212 MET A CA 1
ATOM 1646 C C . MET A 1 212 ? -2.280 7.539 -7.446 1.00 93.94 212 MET A C 1
ATOM 1648 O O . MET A 1 212 ? -1.762 8.112 -8.402 1.00 93.94 212 MET A O 1
ATOM 1652 N N . ASP A 1 213 ? -2.557 8.149 -6.296 1.00 93.06 213 ASP A N 1
ATOM 1653 C CA . ASP A 1 213 ? -2.368 9.589 -6.096 1.00 93.06 213 ASP A CA 1
ATOM 1654 C C . ASP A 1 213 ? -0.914 9.917 -5.737 1.00 93.06 213 ASP A C 1
ATOM 1656 O O . ASP A 1 213 ? -0.353 10.894 -6.229 1.00 93.06 213 ASP A O 1
ATOM 1660 N N . TYR A 1 214 ? -0.285 9.072 -4.913 1.00 92.94 214 TYR A N 1
ATOM 1661 C CA . TYR A 1 214 ? 1.061 9.319 -4.401 1.00 92.94 214 TYR A CA 1
ATOM 1662 C C . TYR A 1 214 ? 1.939 8.068 -4.425 1.00 92.94 214 TYR A C 1
ATOM 1664 O O . TYR A 1 214 ? 1.466 6.934 -4.320 1.00 92.94 214 TYR A O 1
ATOM 1672 N N . ARG A 1 215 ? 3.251 8.289 -4.502 1.00 89.50 215 ARG A N 1
ATOM 1673 C CA . ARG A 1 215 ? 4.269 7.301 -4.146 1.00 89.50 215 ARG A CA 1
ATOM 1674 C C . ARG A 1 215 ? 5.088 7.866 -2.996 1.00 89.50 215 ARG A C 1
ATOM 1676 O O . ARG A 1 215 ? 5.591 8.979 -3.108 1.00 89.50 215 ARG A O 1
ATOM 1683 N N . LEU A 1 216 ? 5.203 7.106 -1.912 1.00 87.69 216 LEU A N 1
ATOM 1684 C CA . LEU A 1 216 ? 6.062 7.480 -0.797 1.00 87.69 216 LEU A CA 1
ATOM 1685 C C . LEU A 1 216 ? 7.513 7.131 -1.150 1.00 87.69 216 LEU A C 1
ATOM 1687 O O . LEU A 1 216 ? 7.815 5.978 -1.461 1.00 87.69 216 LEU A O 1
ATOM 1691 N N . GLY A 1 217 ? 8.380 8.135 -1.113 1.00 84.31 217 GLY A N 1
ATOM 1692 C CA . GLY A 1 217 ? 9.809 8.037 -1.401 1.00 84.31 217 GLY A CA 1
ATOM 1693 C C . GLY A 1 217 ? 10.569 9.134 -0.662 1.00 84.31 217 GLY A C 1
ATOM 1694 O O . GLY A 1 217 ? 9.998 9.819 0.189 1.00 84.31 217 GLY A O 1
ATOM 1695 N N . ASP A 1 218 ? 11.842 9.308 -0.992 1.00 82.69 218 ASP A N 1
ATOM 1696 C CA . ASP A 1 218 ? 12.701 10.331 -0.394 1.00 82.69 218 ASP A CA 1
ATOM 1697 C C . ASP A 1 218 ? 13.478 11.104 -1.469 1.00 82.69 218 ASP A C 1
ATOM 1699 O O . ASP A 1 218 ? 13.544 10.705 -2.631 1.00 82.69 218 ASP A O 1
ATOM 1703 N N . GLY A 1 219 ? 14.078 12.234 -1.091 1.00 78.75 219 GLY A N 1
ATOM 1704 C CA . GLY A 1 219 ? 14.807 13.088 -2.032 1.00 78.75 219 GLY A CA 1
ATOM 1705 C C . GLY A 1 219 ? 16.100 12.480 -2.586 1.00 78.75 219 GLY A C 1
ATOM 1706 O O . GLY A 1 219 ? 16.664 13.021 -3.534 1.00 78.75 219 GLY A O 1
ATOM 1707 N N . VAL A 1 220 ? 16.579 11.362 -2.036 1.00 80.88 220 VAL A N 1
ATOM 1708 C CA . VAL A 1 220 ? 17.773 10.663 -2.534 1.00 80.88 220 VAL A CA 1
ATOM 1709 C C . VAL A 1 220 ? 17.385 9.671 -3.627 1.00 80.88 220 VAL A C 1
ATOM 1711 O O . VAL A 1 220 ? 18.028 9.606 -4.674 1.00 80.88 220 VAL A O 1
ATOM 1714 N N . THR A 1 221 ? 16.323 8.909 -3.389 1.00 74.31 221 THR A N 1
ATOM 1715 C CA . THR A 1 221 ? 15.770 7.909 -4.306 1.00 74.31 221 THR A CA 1
ATOM 1716 C C . THR A 1 221 ? 14.953 8.548 -5.426 1.00 74.31 221 THR A C 1
ATOM 1718 O O . THR A 1 221 ? 14.990 8.071 -6.560 1.00 74.31 221 THR A O 1
ATOM 1721 N N . ASP A 1 222 ? 14.295 9.673 -5.141 1.00 73.44 222 ASP A N 1
ATOM 1722 C CA . ASP A 1 222 ? 13.479 10.449 -6.069 1.00 73.44 222 ASP A CA 1
ATOM 1723 C C . ASP A 1 222 ? 13.906 11.935 -6.102 1.00 73.44 222 ASP A C 1
ATOM 1725 O O . ASP A 1 222 ? 13.134 12.835 -5.755 1.00 73.44 222 ASP A O 1
ATOM 1729 N N . PRO A 1 223 ? 15.126 12.251 -6.575 1.00 63.28 223 PRO A N 1
ATOM 1730 C CA . PRO A 1 223 ? 15.703 13.600 -6.493 1.00 63.28 223 PRO A CA 1
ATOM 1731 C C . PRO A 1 223 ? 14.956 14.669 -7.301 1.00 63.28 223 PRO A C 1
ATOM 1733 O O . PRO A 1 223 ? 15.089 15.864 -7.037 1.00 63.28 223 PRO A O 1
ATOM 1736 N N . MET A 1 224 ? 14.131 14.263 -8.268 1.00 55.50 224 MET A N 1
ATOM 1737 C CA . MET A 1 224 ? 13.236 15.175 -8.988 1.00 55.50 224 MET A CA 1
ATOM 1738 C C . MET A 1 224 ? 11.989 15.562 -8.176 1.00 55.50 224 MET A C 1
ATOM 1740 O O . MET A 1 224 ? 11.407 16.607 -8.450 1.00 55.50 224 MET A O 1
ATOM 1744 N N . ILE A 1 225 ? 11.588 14.755 -7.184 1.00 51.09 225 ILE A N 1
ATOM 1745 C CA . ILE A 1 225 ? 10.462 15.042 -6.280 1.00 51.09 225 ILE A CA 1
ATOM 1746 C C . ILE A 1 225 ? 10.897 16.025 -5.184 1.00 51.09 225 ILE A C 1
ATOM 1748 O O . ILE A 1 225 ? 10.146 16.949 -4.884 1.00 51.09 225 ILE A O 1
ATOM 1752 N N . SER A 1 226 ? 12.132 15.905 -4.672 1.00 41.12 226 SER A N 1
ATOM 1753 C CA . SER A 1 226 ? 12.694 16.849 -3.685 1.00 41.12 226 SER A CA 1
ATOM 1754 C C . SER A 1 226 ? 12.657 18.292 -4.186 1.00 41.12 226 SER A C 1
ATOM 1756 O O . SER A 1 226 ? 12.146 19.163 -3.500 1.00 41.12 226 SER A O 1
ATOM 1758 N N . ARG A 1 227 ? 13.080 18.535 -5.436 1.00 35.53 227 ARG A N 1
ATOM 1759 C CA . ARG A 1 227 ? 13.100 19.889 -6.020 1.00 35.53 227 ARG A CA 1
ATOM 1760 C C . ARG A 1 227 ? 11.714 20.529 -6.138 1.00 35.53 227 ARG A C 1
ATOM 1762 O O . ARG A 1 227 ? 11.614 21.748 -6.120 1.00 35.53 227 ARG A O 1
ATOM 1769 N N . LEU A 1 228 ? 10.659 19.723 -6.278 1.00 35.88 228 LEU A N 1
ATOM 1770 C CA . LEU A 1 228 ? 9.285 20.220 -6.357 1.00 35.88 228 LEU A CA 1
ATOM 1771 C C . LEU A 1 228 ? 8.703 20.495 -4.963 1.00 35.88 228 LEU A C 1
ATOM 1773 O O . LEU A 1 228 ? 7.926 21.430 -4.803 1.00 35.88 228 LEU A O 1
ATOM 1777 N N . LEU A 1 229 ? 9.075 19.688 -3.962 1.00 38.22 229 LEU A N 1
ATOM 1778 C CA . LEU A 1 229 ? 8.670 19.888 -2.571 1.00 38.22 229 LEU A CA 1
ATOM 1779 C C . LEU A 1 229 ? 9.393 21.080 -1.943 1.00 38.22 229 LEU A C 1
ATOM 1781 O O . LEU A 1 229 ? 8.713 21.892 -1.335 1.00 38.22 229 LEU A O 1
ATOM 1785 N N . ASP A 1 230 ? 10.688 21.270 -2.206 1.00 35.00 230 ASP A N 1
ATOM 1786 C CA . ASP A 1 230 ? 11.436 22.457 -1.766 1.00 35.00 230 ASP A CA 1
ATOM 1787 C C . ASP A 1 230 ? 10.788 23.752 -2.304 1.00 35.00 230 ASP A C 1
ATOM 1789 O O . ASP A 1 230 ? 10.661 24.739 -1.586 1.00 35.00 230 ASP A O 1
ATOM 1793 N N . GLU A 1 231 ? 10.299 23.750 -3.553 1.00 36.41 231 GLU A N 1
ATOM 1794 C CA . GLU A 1 231 ? 9.568 24.882 -4.147 1.00 36.41 231 GLU A CA 1
ATOM 1795 C C . GLU A 1 231 ? 8.142 25.064 -3.591 1.00 36.41 231 GLU A C 1
ATOM 1797 O O . GLU A 1 231 ? 7.631 26.188 -3.569 1.00 36.41 231 GLU A O 1
ATOM 1802 N N . ILE A 1 232 ? 7.475 23.986 -3.165 1.00 40.25 232 ILE A N 1
ATOM 1803 C CA . ILE A 1 232 ? 6.124 24.028 -2.579 1.00 40.25 232 ILE A CA 1
ATOM 1804 C C . ILE A 1 232 ? 6.179 24.432 -1.102 1.00 40.25 232 ILE A C 1
ATOM 1806 O O . ILE A 1 232 ? 5.348 25.228 -0.672 1.00 40.25 232 ILE A O 1
ATOM 1810 N N . GLU A 1 233 ? 7.158 23.943 -0.346 1.00 35.03 233 GLU A N 1
ATOM 1811 C CA . GLU A 1 233 ? 7.392 24.270 1.061 1.00 35.03 233 GLU A CA 1
ATOM 1812 C C . GLU A 1 233 ? 7.782 25.751 1.195 1.00 35.03 233 GLU A C 1
ATOM 1814 O O . GLU A 1 233 ? 7.142 26.477 1.958 1.00 35.03 233 GLU A O 1
ATOM 1819 N N . LEU A 1 234 ? 8.650 26.269 0.306 1.00 32.50 234 LEU A N 1
ATOM 1820 C CA . LEU A 1 234 ? 8.924 27.713 0.204 1.00 32.50 234 LEU A CA 1
ATOM 1821 C C . LEU A 1 234 ? 7.658 28.539 -0.092 1.00 32.50 234 LEU A C 1
ATOM 1823 O O . LEU A 1 234 ? 7.482 29.638 0.432 1.00 32.50 234 LEU A O 1
ATOM 1827 N N . ARG A 1 235 ? 6.760 28.043 -0.957 1.00 33.47 235 ARG A N 1
ATOM 1828 C CA . ARG A 1 235 ? 5.506 28.741 -1.303 1.00 33.47 235 ARG A CA 1
ATOM 1829 C C . ARG A 1 235 ? 4.485 28.689 -0.165 1.00 33.47 235 ARG A C 1
ATOM 1831 O O . ARG A 1 235 ? 3.788 29.680 0.049 1.00 33.47 235 ARG A O 1
ATOM 1838 N N . ALA A 1 236 ? 4.405 27.580 0.566 1.00 29.84 236 ALA A N 1
ATOM 1839 C CA . ALA A 1 236 ? 3.523 27.420 1.718 1.00 29.84 236 ALA A CA 1
ATOM 1840 C C . ALA A 1 236 ? 3.965 28.306 2.893 1.00 29.84 236 ALA A C 1
ATOM 1842 O O . ALA A 1 236 ? 3.128 28.984 3.488 1.00 29.84 236 ALA A O 1
ATOM 1843 N N . GLU A 1 237 ? 5.269 28.388 3.170 1.00 35.38 237 GLU A N 1
ATOM 1844 C CA . GLU A 1 237 ? 5.823 29.284 4.192 1.00 35.38 237 GLU A CA 1
ATOM 1845 C C . GLU A 1 237 ? 5.610 30.766 3.842 1.00 35.38 237 GLU A C 1
ATOM 1847 O O . GLU A 1 237 ? 5.211 31.561 4.698 1.00 35.38 237 GLU A O 1
ATOM 1852 N N . VAL A 1 238 ? 5.790 31.146 2.571 1.00 39.34 238 VAL A N 1
ATOM 1853 C CA . VAL A 1 238 ? 5.555 32.521 2.097 1.00 39.34 238 VAL A CA 1
ATOM 1854 C C . VAL A 1 238 ? 4.073 32.914 2.171 1.00 39.34 238 VAL A C 1
ATOM 1856 O O . VAL A 1 238 ? 3.769 34.057 2.516 1.00 39.34 238 VAL A O 1
ATOM 1859 N N . GLU A 1 239 ? 3.135 32.008 1.884 1.00 33.34 239 GLU A N 1
ATOM 1860 C CA . GLU A 1 239 ? 1.696 32.290 1.997 1.00 33.34 239 GLU A CA 1
ATOM 1861 C C . GLU A 1 239 ? 1.203 32.294 3.455 1.00 33.34 239 GLU A C 1
ATOM 1863 O O . GLU A 1 239 ? 0.429 33.179 3.834 1.00 33.34 239 GLU A O 1
ATOM 1868 N N . LEU A 1 240 ? 1.719 31.412 4.318 1.00 34.53 240 LEU A N 1
ATOM 1869 C CA . LEU A 1 240 ? 1.438 31.439 5.761 1.00 34.53 240 LEU A CA 1
ATOM 1870 C C . LEU A 1 240 ? 1.963 32.725 6.425 1.00 34.53 240 LEU A C 1
ATOM 1872 O O . LEU A 1 240 ? 1.272 33.315 7.259 1.00 34.53 240 LEU A O 1
ATOM 1876 N N . ALA A 1 241 ? 3.127 33.228 6.000 1.00 35.25 241 ALA A N 1
ATOM 1877 C CA . ALA A 1 241 ? 3.687 34.497 6.472 1.00 35.25 241 ALA A CA 1
ATOM 1878 C C . ALA A 1 241 ? 2.925 35.746 5.979 1.00 35.25 241 ALA A C 1
ATOM 1880 O O . ALA A 1 241 ? 3.016 36.809 6.597 1.00 35.25 241 ALA A O 1
ATOM 1881 N N . LYS A 1 242 ? 2.177 35.651 4.870 1.00 35.31 242 LYS A N 1
ATOM 1882 C CA . LYS A 1 242 ? 1.287 36.723 4.382 1.00 35.31 242 LYS A CA 1
ATOM 1883 C C . LYS A 1 242 ? -0.070 36.705 5.083 1.00 35.31 242 LYS A C 1
ATOM 1885 O O . LYS A 1 242 ? -0.632 37.767 5.342 1.00 35.31 242 LYS A O 1
ATOM 1890 N N . LEU A 1 243 ? -0.581 35.516 5.402 1.00 31.34 243 LEU A N 1
ATOM 1891 C CA . LEU A 1 243 ? -1.820 35.326 6.159 1.00 31.34 243 LEU A CA 1
ATOM 1892 C C . LEU A 1 243 ? -1.687 35.806 7.610 1.00 31.34 243 LEU A C 1
ATOM 1894 O O . LEU A 1 243 ? -2.591 36.475 8.104 1.00 31.34 243 LEU A O 1
ATOM 1898 N N . SER A 1 244 ? -0.546 35.570 8.263 1.00 33.03 244 SER A N 1
ATOM 1899 C CA . SER A 1 244 ? -0.300 36.045 9.634 1.00 33.03 244 SER A CA 1
ATOM 1900 C C . SER A 1 244 ? -0.178 37.571 9.749 1.00 33.03 244 SER A C 1
ATOM 1902 O O . SER A 1 244 ? -0.614 38.140 10.743 1.00 33.03 244 SER A O 1
ATOM 1904 N N . ARG A 1 245 ? 0.324 38.261 8.715 1.00 42.88 245 ARG A N 1
ATOM 1905 C CA . ARG A 1 245 ? 0.399 39.739 8.666 1.00 42.88 245 ARG A CA 1
ATOM 1906 C C . ARG A 1 245 ? -0.914 40.433 8.301 1.00 42.88 245 ARG A C 1
ATOM 1908 O O . ARG A 1 245 ? -0.993 41.648 8.396 1.00 42.88 245 ARG A O 1
ATOM 1915 N N . ARG A 1 246 ? -1.917 39.691 7.826 1.00 39.22 246 ARG A N 1
ATOM 1916 C CA . ARG A 1 246 ? -3.267 40.213 7.544 1.00 39.22 246 ARG A CA 1
ATOM 1917 C C . ARG A 1 246 ? -4.228 40.052 8.722 1.00 39.22 246 ARG A C 1
ATOM 1919 O O . ARG A 1 246 ? -5.332 40.581 8.666 1.00 39.22 246 ARG A O 1
ATOM 1926 N N . LEU A 1 247 ? -3.822 39.296 9.739 1.00 34.56 247 LEU A N 1
ATOM 1927 C CA . LEU A 1 247 ? -4.610 38.984 10.932 1.00 34.56 247 LEU A CA 1
ATOM 1928 C C . LEU A 1 247 ? -4.055 39.654 12.207 1.00 34.56 247 LEU A C 1
ATOM 1930 O O . LEU A 1 247 ? -4.552 39.370 13.294 1.00 34.56 247 LEU A O 1
ATOM 1934 N N . ALA A 1 248 ? -3.060 40.536 12.068 1.00 39.03 248 ALA A N 1
ATOM 1935 C CA . ALA A 1 248 ? -2.518 41.421 13.101 1.00 39.03 248 ALA A CA 1
ATOM 1936 C C . ALA A 1 248 ? -2.675 42.876 12.643 1.00 39.03 248 ALA A C 1
ATOM 1938 O O . ALA A 1 248 ? -2.927 43.736 13.513 1.00 39.03 248 ALA A O 1
#

Sequence (248 aa):
MLPRSLTLRSEQSRGAKQPWRSTAGTRTSRRGHGDLRRRSCRRSPLHRDAAGNRLYARVYTEADPRALHADHAAWGKRAPASTPLRPPLPDPGRRLRIGCVSPDFCRHSVSFFFEPLLSAHDPKVAGIFCYSDVAIGDAVTARLKHLAHHWRDIYGPADRQVLDLIRADNIDILVDLAGHTTGNRLPVFARRAAPVQVTALGYPATTGLGAMDYRLGDGVTDPMISRLLDEIELRAEVELAKLSRRLA

Secondary structure (DSSP, 8-state):
---------------PPPP----------S-SHHHHHHHTTSS-TT-S-HHHHHHHHHHTT---HHHHHHHHHHHHTTSPP-PPPPPPPP-TTSPEEEEEEES--SSSHHHHHHHHHHHHS-TTTEEEEEEE--SS--HHHHHHHHH-SEEEE-SSS-HHHHHHHHHHTT-SEEEES-TTSTT--HHHHTT--SSEEEE-SS-SS----TT--EE---TTTSHHHHHHHHHHHHHHHHHHHHHHTT--

pLDDT: mean 74.94, std 27.56, range [23.2, 98.88]

Foldseek 3Di:
DDDDDDDDDDDDDDDDDDDDDDDDDDDDDPPDPVPVLVPPPPDDPQCPDSLLVVLQVCVVVPPDQVVSLVSLLVVQVPQDDADADDFDDDDVQDAAEEEEEDCAQAPDPLLVVVLVVLQPDDVSRHAYEYEHLHPDHDPSNVSSCVSHNHYHDPHPDDLVVVLVVLVVVQHAEYEFAAQSHRSGSVSSLSNPSHNAYEYEHRGLGDSSHPSHDYYDDDCVSVVVVVVVVVVVVVVVVVVVVVVVVVVD